Protein AF-A0AAY5F1S1-F1 (afdb_monomer)

InterPro domains:
  IPR008384 Actin-related protein 2/3 complex subunit 4 [PF05856] (1-166)
  IPR008384 Actin-related protein 2/3 complex subunit 4 [PTHR22629] (1-168)
  IPR034666 Arp2/3 complex subunit 2/4 [G3DSA:3.30.1460.20] (1-168)
  IPR034666 Arp2/3 complex subunit 2/4 [SSF69645] (3-167)

Sequence (213 aa):
MTATLRPYLNAVRATLQAALCLENFSSQVVERHNKPEVEVRSSKELLLQPVVISRNDKEKVLIEGSINSVRVSIAVKQADEIEKILCHKFMRFMMMRAENFFILRRKPVEGYDISFLITNFHTEQMYKHKLVDFVIHFMEEIDKEISEMKLAVNARARIVAEEFLKNVRFSLFQFVLHMCMLLANMLDQPHADALSSECMLVFFTAWFSPLQF

Radius of gyration: 30.88 Å; Cα contacts (8 Å, |Δi|>4): 219; chains: 1; bounding box: 72×44×84 Å

Structure (mmCIF, N/CA/C/O backbone):
data_AF-A0AAY5F1S1-F1
#
_entry.id   AF-A0AAY5F1S1-F1
#
loop_
_atom_site.group_PDB
_atom_site.id
_atom_site.type_symbol
_atom_site.label_atom_id
_atom_site.label_alt_id
_atom_site.label_comp_id
_atom_site.label_asym_id
_atom_site.label_entity_id
_atom_site.label_seq_id
_atom_site.pdbx_PDB_ins_code
_atom_site.Cartn_x
_atom_site.Cartn_y
_atom_site.Cartn_z
_atom_site.occupancy
_atom_site.B_iso_or_equiv
_atom_site.auth_seq_id
_atom_site.auth_comp_id
_atom_site.auth_asym_id
_atom_site.auth_atom_id
_atom_site.pdbx_PDB_model_num
ATOM 1 N N . MET A 1 1 ? 0.601 -11.705 18.170 1.00 49.56 1 MET A N 1
ATOM 2 C CA . MET A 1 1 ? 0.500 -11.742 16.687 1.00 49.56 1 MET A CA 1
ATOM 3 C C . MET A 1 1 ? 1.593 -10.912 15.974 1.00 49.56 1 MET A C 1
ATOM 5 O O . MET A 1 1 ? 1.426 -10.534 14.822 1.00 49.56 1 MET A O 1
ATOM 9 N N . THR A 1 2 ? 2.743 -10.655 16.612 1.00 61.66 2 THR A N 1
ATOM 10 C CA . THR A 1 2 ? 3.869 -9.853 16.077 1.00 61.66 2 THR A CA 1
ATOM 11 C C . THR A 1 2 ? 4.975 -10.689 15.418 1.00 61.66 2 THR A C 1
ATOM 13 O O . THR A 1 2 ? 5.765 -10.157 14.645 1.00 61.66 2 THR A O 1
ATOM 16 N N . ALA A 1 3 ? 5.014 -12.003 15.668 1.00 77.81 3 ALA A N 1
ATOM 17 C CA . ALA A 1 3 ? 6.085 -12.885 15.197 1.00 77.81 3 ALA A CA 1
ATOM 18 C C . ALA A 1 3 ? 6.149 -13.041 13.663 1.00 77.81 3 ALA A C 1
ATOM 20 O O . ALA A 1 3 ? 7.226 -13.251 13.119 1.00 77.81 3 ALA A O 1
ATOM 21 N N . THR A 1 4 ? 5.019 -12.899 12.957 1.00 89.50 4 THR A N 1
ATOM 22 C CA . THR A 1 4 ? 4.942 -13.106 11.497 1.00 89.50 4 THR A CA 1
ATOM 23 C C . THR A 1 4 ? 5.135 -11.833 10.671 1.00 89.50 4 THR A C 1
ATOM 25 O O . THR A 1 4 ? 5.340 -11.931 9.465 1.00 89.50 4 THR A O 1
ATOM 28 N N . LEU A 1 5 ? 5.103 -10.643 11.289 1.00 89.62 5 LEU A N 1
ATOM 29 C CA . LEU A 1 5 ? 5.231 -9.370 10.564 1.00 89.62 5 LEU A CA 1
ATOM 30 C C . LEU A 1 5 ? 6.653 -9.166 10.027 1.00 89.62 5 LEU A C 1
ATOM 32 O O . LEU A 1 5 ? 6.829 -8.874 8.851 1.00 89.62 5 LEU A O 1
ATOM 36 N N . ARG A 1 6 ? 7.675 -9.374 10.867 1.00 91.94 6 ARG A N 1
ATOM 37 C CA . ARG A 1 6 ? 9.081 -9.213 10.456 1.00 91.94 6 ARG A CA 1
ATOM 38 C C . ARG A 1 6 ? 9.475 -10.140 9.294 1.00 91.94 6 ARG A C 1
ATOM 40 O O . ARG A 1 6 ? 10.026 -9.629 8.325 1.00 91.94 6 ARG A O 1
ATOM 47 N N . PRO A 1 7 ? 9.183 -11.458 9.327 1.00 95.00 7 PRO A N 1
ATOM 48 C CA . PRO A 1 7 ? 9.450 -12.336 8.187 1.00 95.00 7 PRO A CA 1
ATOM 49 C C . PRO A 1 7 ? 8.748 -11.889 6.901 1.00 95.00 7 PRO A C 1
ATOM 51 O O . PRO A 1 7 ? 9.361 -11.908 5.838 1.00 95.00 7 PRO A O 1
ATOM 54 N N . TYR A 1 8 ? 7.495 -11.435 7.004 1.00 94.94 8 TYR A N 1
ATOM 55 C CA . TYR A 1 8 ? 6.731 -10.927 5.866 1.00 94.94 8 TYR A CA 1
ATOM 56 C C . TYR A 1 8 ? 7.378 -9.684 5.242 1.00 94.94 8 TYR A C 1
ATOM 58 O O . TYR A 1 8 ? 7.648 -9.671 4.043 1.00 94.94 8 TYR A O 1
ATOM 66 N N . LEU A 1 9 ? 7.708 -8.674 6.052 1.00 94.75 9 LEU A N 1
ATOM 67 C CA . LEU A 1 9 ? 8.363 -7.455 5.570 1.00 94.75 9 LEU A CA 1
ATOM 68 C C . LEU A 1 9 ? 9.761 -7.737 5.005 1.00 94.75 9 LEU A C 1
ATOM 70 O O . LEU A 1 9 ? 10.147 -7.137 4.006 1.00 94.75 9 LEU A O 1
ATOM 74 N N . ASN A 1 10 ? 10.503 -8.680 5.591 1.00 95.81 10 ASN A N 1
ATOM 75 C CA . ASN A 1 10 ? 11.802 -9.102 5.069 1.00 95.81 10 ASN A CA 1
ATOM 76 C C . ASN A 1 10 ? 11.678 -9.783 3.699 1.00 95.81 10 ASN A C 1
ATOM 78 O O . ASN A 1 10 ? 12.489 -9.508 2.816 1.00 95.81 10 ASN A O 1
ATOM 82 N N . ALA A 1 11 ? 10.661 -10.629 3.504 1.00 96.50 11 ALA A N 1
ATOM 83 C CA . ALA A 1 11 ? 10.382 -11.240 2.207 1.00 96.50 11 ALA A CA 1
ATOM 84 C C . ALA A 1 11 ? 10.031 -10.172 1.161 1.00 96.50 11 ALA A C 1
ATOM 86 O O . ALA A 1 11 ? 10.648 -10.135 0.099 1.00 96.50 11 ALA A O 1
ATOM 87 N N . VAL A 1 12 ? 9.125 -9.243 1.493 1.00 96.69 12 VAL A N 1
ATOM 88 C CA . VAL A 1 12 ? 8.761 -8.121 0.609 1.00 96.69 12 VAL A CA 1
ATOM 89 C C . VAL A 1 12 ? 9.987 -7.275 0.264 1.00 96.69 12 VAL A C 1
ATOM 91 O O . VAL A 1 12 ? 10.222 -6.985 -0.905 1.00 96.69 12 VAL A O 1
ATOM 94 N N . ARG A 1 13 ? 10.819 -6.935 1.254 1.00 97.25 13 ARG A N 1
ATOM 95 C CA . ARG A 1 13 ? 12.061 -6.175 1.067 1.00 97.25 13 ARG A CA 1
ATOM 96 C C . ARG A 1 13 ? 13.016 -6.867 0.097 1.00 97.25 13 ARG A C 1
ATOM 98 O O . ARG A 1 13 ? 13.505 -6.222 -0.827 1.00 97.25 13 ARG A O 1
ATOM 105 N N . ALA A 1 14 ? 13.272 -8.160 0.295 1.00 97.06 14 ALA A N 1
ATOM 106 C CA . ALA A 1 14 ? 14.166 -8.931 -0.563 1.00 97.06 14 ALA A CA 1
ATOM 107 C C . ALA A 1 14 ? 13.641 -9.001 -2.006 1.00 97.06 14 ALA A C 1
ATOM 109 O O . ALA A 1 14 ? 14.398 -8.783 -2.952 1.00 97.06 14 ALA A O 1
ATOM 110 N N . THR A 1 15 ? 12.336 -9.225 -2.183 1.00 97.12 15 THR A N 1
ATOM 111 C CA . THR A 1 15 ? 11.711 -9.260 -3.510 1.00 97.12 15 THR A CA 1
ATOM 112 C C . THR A 1 15 ? 11.733 -7.895 -4.191 1.00 97.12 15 THR A C 1
ATOM 114 O O . THR A 1 15 ? 12.053 -7.822 -5.373 1.00 97.12 15 THR A O 1
ATOM 117 N N . LEU A 1 16 ? 11.471 -6.802 -3.469 1.00 95.81 16 LEU A N 1
ATOM 118 C CA . LEU A 1 16 ? 11.573 -5.446 -4.019 1.00 95.81 16 LEU A CA 1
ATOM 119 C C . LEU A 1 16 ? 13.006 -5.098 -4.422 1.00 95.81 16 LEU A C 1
ATOM 121 O O . LEU A 1 16 ? 13.217 -4.491 -5.468 1.00 95.81 16 LEU A O 1
ATOM 125 N N . GLN A 1 17 ? 13.996 -5.507 -3.628 1.00 95.62 17 GLN A N 1
ATOM 126 C CA . GLN A 1 17 ? 15.402 -5.285 -3.953 1.00 95.62 17 GLN A CA 1
ATOM 127 C C . GLN A 1 17 ? 15.832 -6.028 -5.224 1.00 95.62 17 GLN A C 1
ATOM 129 O O . GLN A 1 17 ? 16.644 -5.496 -5.980 1.00 95.62 17 GLN A O 1
ATOM 134 N N . ALA A 1 18 ? 15.278 -7.218 -5.472 1.00 94.94 18 ALA A N 1
ATOM 135 C CA . ALA A 1 18 ? 15.490 -7.961 -6.712 1.0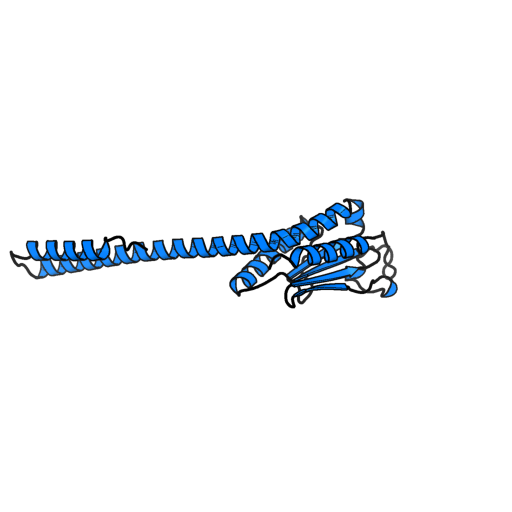0 94.94 18 ALA A CA 1
ATOM 136 C C . ALA A 1 18 ? 14.710 -7.365 -7.900 1.00 94.94 18 ALA A C 1
ATOM 138 O O . ALA A 1 18 ? 15.231 -7.319 -9.010 1.00 94.94 18 ALA A O 1
ATOM 139 N N . ALA A 1 19 ? 13.4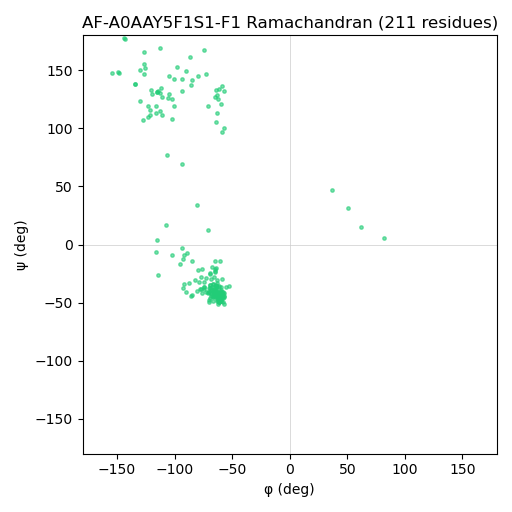82 -6.890 -7.671 1.00 94.69 19 ALA A N 1
ATOM 140 C CA . ALA A 1 19 ? 12.616 -6.344 -8.716 1.00 94.69 19 ALA A CA 1
ATOM 141 C C . ALA A 1 19 ? 13.048 -4.947 -9.196 1.00 94.69 19 ALA A C 1
ATOM 143 O O . ALA A 1 19 ? 12.872 -4.625 -10.365 1.00 94.69 19 ALA A O 1
ATOM 144 N N . LEU A 1 20 ? 13.632 -4.114 -8.326 1.00 93.94 20 LEU A N 1
ATOM 145 C CA . LEU A 1 20 ? 14.071 -2.743 -8.643 1.00 93.94 20 LEU A CA 1
ATOM 146 C C . LEU A 1 20 ? 15.430 -2.675 -9.366 1.00 93.94 20 LEU A C 1
ATOM 148 O O . LEU A 1 20 ? 16.212 -1.741 -9.172 1.00 93.94 20 LEU A O 1
ATOM 152 N N . CYS A 1 21 ? 15.711 -3.663 -10.209 1.00 93.25 21 CYS A N 1
ATOM 153 C CA . CYS A 1 21 ? 16.816 -3.658 -11.162 1.00 93.25 21 CYS A CA 1
ATOM 154 C C . CYS A 1 21 ? 16.296 -3.129 -12.503 1.00 93.25 21 CYS A C 1
ATOM 156 O O . CYS A 1 21 ? 16.111 -3.891 -13.444 1.00 93.25 21 CYS A O 1
ATOM 158 N N . LEU A 1 22 ? 15.975 -1.832 -12.527 1.00 95.00 22 LEU A N 1
ATOM 159 C CA . LEU A 1 22 ? 15.347 -1.168 -13.666 1.00 95.00 22 LEU A CA 1
ATOM 160 C C . LEU A 1 22 ? 16.383 -0.527 -14.584 1.00 95.00 22 LEU A C 1
ATOM 162 O O . LEU A 1 22 ? 17.346 0.078 -14.113 1.00 95.00 22 LEU A O 1
ATOM 166 N N . GLU A 1 23 ? 16.122 -0.594 -15.884 1.00 93.31 23 GLU A N 1
ATOM 167 C CA . GLU A 1 23 ? 16.927 0.041 -16.922 1.00 93.31 23 GLU A CA 1
ATOM 168 C C . GLU A 1 23 ? 16.053 0.925 -17.813 1.00 93.31 23 GLU A C 1
ATOM 170 O O . GLU A 1 23 ? 14.850 0.703 -17.977 1.00 93.31 23 GLU A O 1
ATOM 175 N N . ASN A 1 24 ? 16.654 1.965 -18.388 1.00 93.88 24 ASN A N 1
ATOM 176 C CA . ASN A 1 24 ? 15.950 2.817 -19.331 1.00 93.88 24 ASN A CA 1
ATOM 177 C C . ASN A 1 24 ? 15.710 2.051 -20.642 1.00 93.88 24 ASN A C 1
ATOM 179 O O . ASN A 1 24 ? 16.657 1.648 -21.314 1.00 93.88 24 ASN A O 1
ATOM 183 N N . PHE A 1 25 ? 14.439 1.870 -21.006 1.00 93.25 25 PHE A N 1
ATOM 184 C CA . PHE A 1 25 ? 14.032 1.089 -22.168 1.00 93.25 25 PHE A CA 1
ATOM 185 C C . PHE A 1 25 ? 13.044 1.872 -23.039 1.00 93.25 25 PHE A C 1
ATOM 187 O O . PHE A 1 25 ? 11.999 2.319 -22.562 1.00 93.25 25 PHE A O 1
ATOM 194 N N . SER A 1 26 ? 13.378 2.043 -24.320 1.00 91.75 26 SER A N 1
ATOM 195 C CA . SER A 1 26 ? 12.510 2.713 -25.299 1.00 91.75 26 SER A CA 1
ATOM 196 C C . SER A 1 26 ? 11.423 1.765 -25.805 1.00 91.75 26 SER A C 1
ATOM 198 O O . SER A 1 26 ? 11.674 0.576 -25.982 1.00 91.75 26 SER A O 1
ATOM 200 N N . SER A 1 27 ? 10.223 2.285 -26.072 1.00 90.62 27 SER A N 1
ATOM 201 C CA . SER A 1 27 ? 9.103 1.461 -26.532 1.00 90.62 27 SER A CA 1
ATOM 202 C C . SER A 1 27 ? 9.394 0.838 -27.898 1.00 90.62 27 SER A C 1
ATOM 204 O O . SER A 1 27 ? 9.793 1.530 -28.833 1.00 90.62 27 SER A O 1
ATOM 206 N N . GLN A 1 28 ? 9.139 -0.465 -28.028 1.00 88.75 28 GLN A N 1
ATOM 207 C CA . GLN A 1 28 ? 9.271 -1.187 -29.299 1.00 88.75 28 GLN A CA 1
ATOM 208 C C . GLN A 1 28 ? 8.074 -0.981 -30.240 1.00 88.75 28 GLN A C 1
ATOM 210 O O . GLN A 1 28 ? 8.193 -1.188 -31.443 1.00 88.75 28 GLN A O 1
ATOM 215 N N . VAL A 1 29 ? 6.913 -0.592 -29.700 1.00 88.00 29 VAL A N 1
ATOM 216 C CA . VAL A 1 29 ? 5.655 -0.491 -30.462 1.00 88.00 29 VAL A CA 1
ATOM 217 C C . VAL A 1 29 ? 5.439 0.909 -31.022 1.00 88.00 29 VAL A C 1
ATOM 219 O O . VAL A 1 29 ? 4.906 1.064 -32.117 1.00 88.00 29 VAL A O 1
ATOM 222 N N . VAL A 1 30 ? 5.823 1.940 -30.264 1.00 88.94 30 VAL A N 1
ATOM 223 C CA . VAL A 1 30 ? 5.603 3.336 -30.649 1.00 88.94 30 VAL A CA 1
ATOM 224 C C . VAL A 1 30 ? 6.936 4.067 -30.685 1.00 88.94 30 VAL A C 1
ATOM 226 O O . VAL A 1 30 ? 7.615 4.190 -29.666 1.00 88.94 30 VAL A O 1
ATOM 229 N N . GLU A 1 31 ? 7.286 4.587 -31.860 1.00 85.12 31 GLU A N 1
ATOM 230 C CA . GLU A 1 31 ? 8.543 5.302 -32.075 1.00 85.12 31 GLU A CA 1
ATOM 231 C C . GLU A 1 31 ? 8.661 6.514 -31.137 1.00 85.12 31 GLU A C 1
ATOM 233 O O . GLU A 1 31 ? 7.710 7.274 -30.974 1.00 85.12 31 GLU A O 1
ATOM 238 N N . ARG A 1 32 ? 9.845 6.720 -30.544 1.00 87.19 32 ARG A N 1
ATOM 239 C CA . ARG A 1 32 ? 10.180 7.867 -29.669 1.00 87.19 32 ARG A CA 1
ATOM 240 C C . ARG A 1 32 ? 9.346 7.988 -28.391 1.00 87.19 32 ARG A C 1
ATOM 242 O O . ARG A 1 32 ? 9.384 9.026 -27.734 1.00 87.19 32 ARG A O 1
ATOM 249 N N . HIS A 1 33 ? 8.625 6.941 -28.003 1.00 89.25 33 HIS A N 1
ATOM 250 C CA . HIS A 1 33 ? 7.946 6.888 -26.714 1.00 89.25 33 HIS A CA 1
ATOM 251 C C . HIS A 1 33 ? 8.743 6.060 -25.703 1.00 89.25 33 HIS A C 1
ATOM 253 O O . HIS A 1 33 ? 9.298 5.013 -26.025 1.00 89.25 33 HIS A O 1
ATOM 259 N N . ASN A 1 34 ? 8.731 6.503 -24.449 1.00 90.44 34 ASN A N 1
ATOM 260 C CA . ASN A 1 34 ? 9.164 5.722 -23.297 1.00 90.44 34 ASN A CA 1
ATOM 261 C C . ASN A 1 34 ? 7.980 5.639 -22.333 1.00 90.44 34 ASN A C 1
ATOM 263 O O . ASN A 1 34 ? 7.507 6.660 -21.828 1.00 90.44 34 ASN A O 1
ATOM 267 N N . LYS A 1 35 ? 7.426 4.437 -22.181 1.00 91.81 35 LYS A N 1
ATOM 268 C CA . LYS A 1 35 ? 6.250 4.172 -21.351 1.00 91.81 35 LYS A CA 1
ATOM 269 C C . LYS A 1 35 ? 6.591 3.049 -20.372 1.00 91.81 35 LYS A C 1
ATOM 271 O O . LYS A 1 35 ? 7.337 2.146 -20.743 1.00 91.81 35 LYS A O 1
ATOM 276 N N . PRO A 1 36 ? 6.032 3.063 -19.153 1.00 93.62 36 PRO A N 1
ATOM 277 C CA . PRO A 1 36 ? 6.216 1.963 -18.214 1.00 93.62 36 PRO A CA 1
ATOM 278 C C . PRO A 1 36 ? 5.601 0.678 -18.785 1.00 93.62 36 PRO A C 1
ATOM 280 O O . PRO A 1 36 ? 4.378 0.576 -18.931 1.00 93.62 36 PRO A O 1
ATOM 283 N N . GLU A 1 37 ? 6.443 -0.307 -19.103 1.00 93.06 37 GLU A N 1
ATOM 284 C CA . GLU A 1 37 ? 6.029 -1.548 -19.772 1.00 93.06 37 GLU A CA 1
ATOM 285 C C . GLU A 1 37 ? 5.044 -2.361 -18.913 1.00 93.06 37 GLU A C 1
ATOM 287 O O . GLU A 1 37 ? 4.114 -2.971 -19.441 1.00 93.06 37 GLU A O 1
ATOM 292 N N . VAL A 1 38 ? 5.144 -2.279 -17.578 1.00 93.44 38 VAL A N 1
ATOM 293 C CA . VAL A 1 38 ? 4.217 -2.950 -16.645 1.00 93.44 38 VAL A CA 1
ATOM 294 C C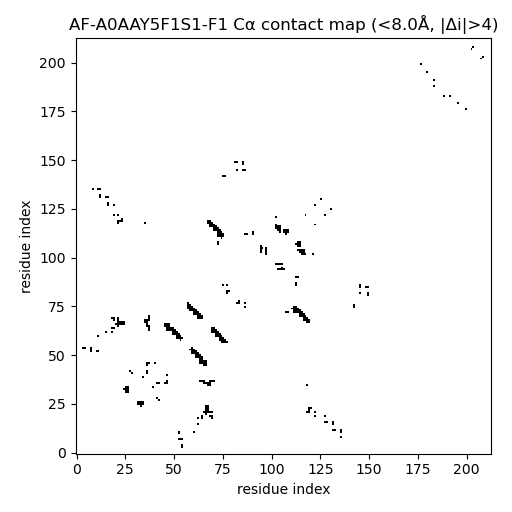 . VAL A 1 38 ? 2.765 -2.434 -16.723 1.00 93.44 38 VAL A C 1
ATOM 296 O O . VAL A 1 38 ? 1.822 -3.150 -16.362 1.00 93.44 38 VAL A O 1
ATOM 299 N N . GLU A 1 39 ? 2.550 -1.198 -17.191 1.00 92.75 39 GLU A N 1
ATOM 300 C CA . GLU A 1 39 ? 1.210 -0.627 -17.411 1.00 92.75 39 GLU A CA 1
ATOM 301 C C . GLU A 1 39 ? 0.697 -0.902 -18.826 1.00 92.75 39 GLU A C 1
ATOM 303 O O . GLU A 1 39 ? -0.480 -1.213 -18.990 1.00 92.75 39 GLU A O 1
ATOM 308 N N . VAL A 1 40 ? 1.563 -0.800 -19.842 1.00 91.44 40 VAL A N 1
ATOM 309 C CA . VAL A 1 40 ? 1.160 -0.945 -21.252 1.00 91.44 40 VAL A CA 1
ATOM 310 C C . VAL A 1 40 ? 0.974 -2.411 -21.641 1.00 91.44 40 VAL A C 1
ATOM 312 O O . VAL A 1 40 ? 0.039 -2.730 -22.373 1.00 91.44 40 VAL A O 1
ATOM 315 N N . ARG A 1 41 ? 1.832 -3.307 -21.132 1.00 89.81 41 ARG A N 1
ATOM 316 C CA . ARG A 1 41 ? 1.794 -4.762 -21.361 1.00 89.81 41 ARG A CA 1
ATOM 317 C C . ARG A 1 41 ? 1.705 -5.170 -22.841 1.00 89.81 41 ARG A C 1
ATOM 319 O O . ARG A 1 41 ? 1.111 -6.198 -23.163 1.00 89.81 41 ARG A O 1
ATOM 326 N N . SER A 1 42 ? 2.287 -4.382 -23.745 1.00 88.50 42 SER A N 1
ATOM 327 C CA . SER A 1 42 ? 2.305 -4.687 -25.181 1.00 88.50 42 SER A CA 1
ATOM 328 C C . SER A 1 42 ? 3.283 -5.806 -25.535 1.00 88.50 42 SER A C 1
ATOM 330 O O . SER A 1 42 ? 2.981 -6.635 -26.389 1.00 88.50 42 SER A O 1
ATOM 332 N N . SER A 1 43 ? 4.422 -5.839 -24.846 1.00 89.94 43 SER A N 1
ATOM 333 C CA . SER A 1 43 ? 5.525 -6.772 -25.068 1.00 89.94 43 SER A CA 1
ATOM 334 C C . SER A 1 43 ? 5.630 -7.731 -23.888 1.00 89.94 43 SER A C 1
ATOM 336 O O . SER A 1 43 ? 5.963 -7.323 -22.776 1.00 89.94 43 SER A O 1
ATOM 338 N N . LYS A 1 44 ? 5.318 -9.013 -24.103 1.00 91.06 44 LYS A N 1
ATOM 339 C CA . LYS A 1 44 ? 5.308 -10.022 -23.024 1.00 91.06 44 LYS A CA 1
ATOM 340 C C . LYS A 1 44 ? 6.715 -10.404 -22.574 1.00 91.06 44 LYS A C 1
ATOM 342 O O . LYS A 1 44 ? 6.906 -10.752 -21.419 1.00 91.06 44 LYS A O 1
ATOM 347 N N . GLU A 1 45 ? 7.681 -10.309 -23.473 1.00 92.50 45 GLU A N 1
ATOM 348 C CA . GLU A 1 45 ? 9.100 -10.568 -23.251 1.00 92.50 45 GLU A CA 1
ATOM 349 C C . GLU A 1 45 ? 9.753 -9.579 -22.275 1.00 92.50 45 GLU A C 1
ATOM 351 O O . GLU A 1 45 ? 10.771 -9.900 -21.670 1.00 92.50 45 GLU A O 1
ATOM 356 N N . LEU A 1 46 ? 9.154 -8.398 -22.090 1.00 93.12 46 LEU A N 1
ATOM 357 C CA . LEU A 1 46 ? 9.640 -7.367 -21.168 1.00 93.12 46 LEU A CA 1
ATOM 358 C C . LEU A 1 46 ? 9.016 -7.475 -19.772 1.00 93.12 46 LEU A C 1
ATOM 360 O O . LEU A 1 46 ? 9.424 -6.751 -18.859 1.00 93.12 46 LEU A O 1
ATOM 364 N N . LEU A 1 47 ? 8.010 -8.338 -19.607 1.00 94.50 47 LEU A N 1
ATOM 365 C CA . LEU A 1 47 ? 7.303 -8.540 -18.350 1.00 94.50 47 LEU A CA 1
ATOM 366 C C . LEU A 1 47 ? 7.933 -9.696 -17.577 1.00 94.50 47 LEU A C 1
ATOM 368 O O . LEU A 1 47 ? 8.148 -10.784 -18.108 1.00 94.50 47 LEU A O 1
ATOM 372 N N . LEU A 1 48 ? 8.182 -9.466 -16.293 1.00 95.00 48 LEU A N 1
ATOM 373 C CA . LEU A 1 48 ? 8.606 -10.511 -15.372 1.00 95.00 48 LEU A CA 1
ATOM 374 C C . LEU A 1 48 ? 7.385 -11.222 -14.787 1.00 95.00 48 LEU A C 1
ATOM 376 O O . LEU A 1 48 ? 6.269 -10.694 -14.782 1.00 95.00 48 LEU A O 1
ATOM 380 N N . GLN A 1 49 ? 7.606 -12.422 -14.251 1.00 94.94 49 GLN A N 1
ATOM 381 C CA . GLN A 1 49 ? 6.551 -13.172 -13.582 1.00 94.94 49 GLN A CA 1
ATOM 382 C C . GLN A 1 49 ? 6.037 -12.390 -12.358 1.00 94.94 49 GLN A C 1
ATOM 384 O O . GLN A 1 49 ? 6.835 -12.058 -11.477 1.00 94.94 49 GLN A O 1
ATOM 389 N N . PRO A 1 50 ? 4.722 -12.119 -12.256 1.00 96.12 50 PRO A N 1
ATOM 390 C CA . PRO A 1 50 ? 4.142 -11.506 -11.069 1.00 96.12 50 PRO A CA 1
ATOM 391 C C . PRO A 1 50 ? 4.340 -12.386 -9.835 1.00 96.12 50 PRO A C 1
ATOM 393 O O . PRO A 1 50 ? 4.062 -13.587 -9.872 1.00 96.12 50 PRO A O 1
ATOM 396 N N . VAL A 1 51 ? 4.770 -11.781 -8.730 1.00 97.06 51 VAL A N 1
ATOM 397 C CA . VAL A 1 51 ? 4.976 -12.467 -7.449 1.00 97.06 51 VAL A CA 1
ATOM 398 C C . VAL A 1 51 ? 4.005 -11.906 -6.420 1.00 97.06 51 VAL A C 1
ATOM 400 O O . VAL A 1 51 ? 3.889 -10.692 -6.257 1.00 97.06 51 VAL A O 1
ATOM 403 N N . VAL A 1 52 ? 3.314 -12.794 -5.706 1.00 96.75 52 VAL A N 1
ATOM 404 C CA . VAL A 1 52 ? 2.440 -12.429 -4.586 1.00 96.75 52 VAL A CA 1
ATOM 405 C C . VAL A 1 52 ? 3.061 -12.933 -3.296 1.00 96.75 52 VAL A C 1
ATOM 407 O O . VAL A 1 52 ? 3.374 -14.114 -3.170 1.00 96.75 52 VAL A O 1
ATOM 410 N N . ILE A 1 53 ? 3.214 -12.035 -2.330 1.00 96.94 53 ILE A N 1
ATOM 411 C CA . ILE A 1 53 ? 3.687 -12.352 -0.987 1.00 96.94 53 ILE A CA 1
ATOM 412 C C . ILE A 1 53 ? 2.512 -12.108 -0.054 1.00 96.94 53 ILE A C 1
ATOM 414 O O . ILE A 1 53 ? 2.043 -10.980 0.072 1.00 96.94 53 ILE A O 1
ATOM 418 N N . SER A 1 54 ? 2.017 -13.162 0.580 1.00 94.81 54 SER A N 1
ATOM 419 C CA . SER A 1 54 ? 0.897 -13.094 1.516 1.00 94.81 54 SER A CA 1
ATOM 420 C C . SER A 1 54 ? 1.370 -13.395 2.927 1.00 94.81 54 SER A C 1
ATOM 422 O O . SER A 1 54 ? 2.080 -14.375 3.152 1.00 94.81 54 SER A O 1
ATOM 424 N N . ARG A 1 55 ? 0.933 -12.583 3.888 1.00 92.62 55 ARG A N 1
ATOM 425 C CA . ARG A 1 55 ? 1.063 -12.908 5.310 1.00 92.62 55 ARG A CA 1
ATOM 426 C C . ARG A 1 55 ? -0.113 -13.757 5.780 1.00 92.62 55 ARG A C 1
ATOM 428 O O . ARG A 1 55 ? 0.096 -14.739 6.477 1.00 92.62 55 ARG A O 1
ATOM 435 N N . ASN A 1 56 ? -1.318 -13.356 5.370 1.00 90.56 56 ASN A N 1
ATOM 436 C CA . ASN A 1 56 ? -2.613 -13.982 5.643 1.00 90.56 56 ASN A CA 1
ATOM 437 C C . ASN A 1 56 ? -3.493 -13.850 4.381 1.00 90.56 56 ASN A C 1
ATOM 439 O O . ASN A 1 56 ? -3.126 -13.132 3.454 1.00 90.56 56 ASN A O 1
ATOM 443 N N . ASP A 1 57 ? -4.701 -14.418 4.377 1.00 88.56 57 ASP A N 1
ATOM 444 C CA . ASP A 1 57 ? -5.634 -14.311 3.236 1.00 88.56 57 ASP A CA 1
ATOM 445 C C . ASP A 1 57 ? 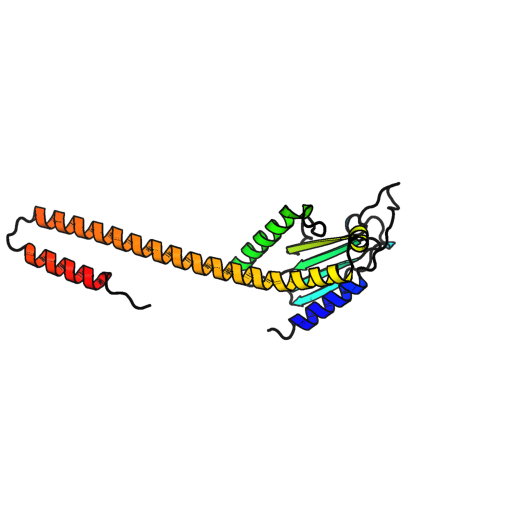-6.015 -12.861 2.879 1.00 88.56 57 ASP A C 1
ATOM 447 O O . ASP A 1 57 ? -6.298 -12.541 1.723 1.00 88.56 57 ASP A O 1
ATOM 451 N N . LYS A 1 58 ? -6.011 -11.973 3.884 1.00 88.50 58 LYS A N 1
ATOM 452 C CA . LYS A 1 58 ? -6.355 -10.548 3.744 1.00 88.50 58 LYS A CA 1
ATOM 453 C C . LYS A 1 58 ? -5.149 -9.646 3.455 1.00 88.50 58 LYS A C 1
ATOM 455 O O . LYS A 1 58 ? -5.292 -8.654 2.754 1.00 88.50 58 LYS A O 1
ATOM 460 N N . GLU A 1 59 ? -3.978 -9.975 4.002 1.00 91.88 59 GLU A N 1
ATOM 461 C CA . GLU A 1 59 ? -2.762 -9.152 3.922 1.00 91.88 59 GLU A CA 1
ATOM 462 C C . GLU A 1 59 ? -1.813 -9.735 2.875 1.00 91.88 59 GLU A C 1
ATOM 464 O O . GLU A 1 59 ? -1.193 -10.782 3.101 1.00 91.88 59 GLU A O 1
ATOM 469 N N . LYS A 1 60 ? -1.691 -9.054 1.734 1.00 95.31 60 LYS A N 1
ATOM 470 C CA . LYS A 1 60 ? -0.837 -9.492 0.626 1.00 95.31 60 LYS A CA 1
ATOM 471 C C . LYS A 1 60 ? -0.271 -8.321 -0.170 1.00 95.31 60 LYS A C 1
ATOM 473 O O . LYS A 1 60 ? -0.938 -7.304 -0.350 1.00 95.31 60 LYS A O 1
ATOM 478 N N . VAL A 1 61 ? 0.931 -8.499 -0.710 1.00 97.19 61 VAL A N 1
ATOM 479 C CA . VAL A 1 61 ? 1.545 -7.599 -1.693 1.00 97.19 61 VAL A CA 1
ATOM 480 C C . VAL A 1 61 ? 1.693 -8.332 -3.017 1.00 97.19 61 VAL A C 1
ATOM 482 O O . VAL A 1 61 ? 2.189 -9.455 -3.058 1.00 97.19 61 VAL A O 1
ATOM 485 N N . LEU A 1 62 ? 1.271 -7.689 -4.099 1.00 97.56 62 LEU A N 1
ATOM 486 C CA . LEU A 1 62 ? 1.542 -8.100 -5.472 1.00 97.56 62 LEU A CA 1
ATOM 487 C C . LEU A 1 62 ? 2.657 -7.225 -6.038 1.00 97.56 62 LEU A C 1
ATOM 489 O O . LEU A 1 62 ? 2.543 -6.000 -6.043 1.00 97.56 62 LEU A O 1
ATOM 493 N N . ILE A 1 63 ? 3.716 -7.862 -6.526 1.00 97.75 63 ILE A N 1
ATOM 494 C CA . ILE A 1 63 ? 4.848 -7.209 -7.174 1.00 97.75 63 ILE A CA 1
ATOM 495 C C . ILE A 1 63 ? 4.884 -7.681 -8.623 1.00 97.75 63 ILE A C 1
ATOM 497 O O . ILE A 1 63 ? 5.029 -8.869 -8.909 1.00 97.75 63 ILE A O 1
ATOM 501 N N . GLU A 1 64 ? 4.749 -6.732 -9.538 1.00 96.88 64 GLU A N 1
ATOM 502 C CA . GLU A 1 64 ? 4.812 -6.952 -10.976 1.00 96.88 64 GLU A CA 1
ATOM 503 C C . GLU A 1 64 ? 6.018 -6.191 -11.513 1.00 96.88 64 GLU A C 1
ATOM 505 O O . GLU A 1 64 ? 6.059 -4.961 -11.461 1.00 96.88 64 GLU A O 1
ATOM 510 N N . GLY A 1 65 ? 7.022 -6.923 -11.986 1.00 96.00 65 GLY A N 1
ATOM 511 C CA . GLY A 1 65 ? 8.235 -6.344 -12.549 1.00 96.00 65 GLY A CA 1
ATOM 512 C C . GLY A 1 65 ? 8.191 -6.282 -14.071 1.00 96.00 65 GLY A C 1
ATOM 513 O O . GLY A 1 65 ? 7.553 -7.102 -14.731 1.00 96.00 65 GLY A O 1
ATOM 514 N N . SER A 1 66 ? 8.916 -5.324 -14.625 1.00 95.94 66 SER A N 1
ATOM 515 C CA . SER A 1 66 ? 9.282 -5.251 -16.037 1.00 95.94 66 SER A CA 1
ATOM 516 C C . SER A 1 66 ? 10.692 -4.675 -16.151 1.00 95.94 66 SER A C 1
ATOM 518 O O . SER A 1 66 ? 11.284 -4.293 -15.141 1.00 95.94 66 SER A O 1
ATOM 520 N N . ILE A 1 67 ? 11.216 -4.574 -17.370 1.00 95.31 67 ILE A N 1
ATOM 521 C CA . ILE A 1 67 ? 12.556 -4.027 -17.620 1.00 95.31 67 ILE A CA 1
ATOM 522 C C . ILE A 1 67 ? 12.743 -2.576 -17.134 1.00 95.31 67 ILE A C 1
ATOM 524 O O . ILE A 1 67 ? 13.791 -2.244 -16.586 1.00 95.31 67 ILE A O 1
ATOM 528 N N . ASN A 1 68 ? 11.732 -1.713 -17.291 1.00 95.19 68 ASN A N 1
ATOM 529 C CA . ASN A 1 68 ? 11.845 -0.272 -17.011 1.00 95.19 68 ASN A CA 1
ATOM 530 C C . ASN A 1 68 ? 10.952 0.222 -15.866 1.00 95.19 68 ASN A C 1
ATOM 532 O O . ASN A 1 68 ? 11.018 1.391 -15.478 1.00 95.19 68 ASN A O 1
ATOM 536 N N . SER A 1 69 ? 10.086 -0.640 -15.332 1.00 96.12 69 SER A N 1
ATOM 537 C CA . SER A 1 69 ? 9.139 -0.264 -14.286 1.00 96.12 69 SER A CA 1
ATOM 538 C C . SER A 1 69 ? 8.704 -1.437 -13.410 1.00 96.12 69 SER A C 1
ATOM 540 O O . SER A 1 69 ? 8.581 -2.570 -13.870 1.00 96.12 69 SER A O 1
ATOM 542 N N . VAL A 1 70 ? 8.428 -1.155 -12.138 1.00 97.19 70 VAL A N 1
ATOM 543 C CA . VAL A 1 70 ? 7.835 -2.086 -11.173 1.00 97.19 70 VAL A CA 1
ATOM 544 C C . VAL A 1 70 ? 6.530 -1.500 -10.660 1.00 97.19 70 VAL A C 1
ATOM 546 O O . VAL A 1 70 ? 6.477 -0.340 -10.244 1.00 97.19 70 VAL A O 1
ATOM 549 N N . ARG A 1 71 ? 5.483 -2.321 -10.628 1.00 97.25 71 ARG A N 1
ATOM 550 C CA . ARG A 1 71 ? 4.236 -2.012 -9.935 1.00 97.25 71 ARG A CA 1
ATOM 551 C C . ARG A 1 71 ? 4.146 -2.816 -8.645 1.00 97.25 71 ARG A C 1
ATOM 553 O O . ARG A 1 71 ? 4.315 -4.032 -8.647 1.00 97.25 71 ARG A O 1
ATOM 560 N N . VAL A 1 72 ? 3.854 -2.128 -7.547 1.00 97.25 72 VAL A N 1
ATOM 561 C CA . VAL A 1 72 ? 3.711 -2.727 -6.214 1.00 97.25 72 VAL A CA 1
ATOM 562 C C . VAL A 1 72 ? 2.314 -2.419 -5.707 1.00 97.25 72 VAL A C 1
ATOM 564 O O . VAL A 1 72 ? 1.986 -1.256 -5.506 1.00 97.25 72 VAL A O 1
ATOM 567 N N . SER A 1 73 ? 1.484 -3.436 -5.511 1.00 97.38 73 SER A N 1
ATOM 568 C CA . SER A 1 73 ? 0.113 -3.278 -5.014 1.00 97.38 73 SER A CA 1
ATOM 569 C C . SER A 1 73 ? -0.032 -3.936 -3.654 1.00 97.38 73 SER A C 1
ATOM 571 O O . SER A 1 73 ? 0.378 -5.080 -3.475 1.00 97.38 73 SER A O 1
ATOM 573 N N . ILE A 1 74 ? -0.607 -3.217 -2.695 1.00 96.31 74 ILE A N 1
ATOM 574 C CA . ILE A 1 74 ? -0.666 -3.622 -1.289 1.00 96.31 74 ILE A CA 1
ATOM 575 C C . ILE A 1 74 ? -2.129 -3.748 -0.875 1.00 96.31 74 ILE A C 1
ATOM 577 O O . ILE A 1 74 ? -2.934 -2.845 -1.112 1.00 96.31 74 ILE A O 1
ATOM 581 N N . ALA A 1 75 ? -2.464 -4.888 -0.277 1.00 95.50 75 ALA A N 1
ATOM 582 C CA . ALA A 1 75 ? -3.721 -5.116 0.418 1.00 95.50 75 ALA A CA 1
ATOM 583 C C . ALA A 1 75 ? -3.467 -4.984 1.922 1.00 95.50 75 ALA A C 1
ATOM 585 O O . ALA A 1 75 ? -2.637 -5.705 2.489 1.00 95.50 75 ALA A O 1
ATOM 586 N N . VAL A 1 76 ? -4.151 -4.027 2.538 1.00 92.88 76 VAL A N 1
ATOM 587 C CA . VAL A 1 76 ? -3.995 -3.651 3.943 1.00 92.88 76 VAL A CA 1
ATOM 588 C C . VAL A 1 76 ? -4.951 -4.480 4.795 1.00 92.88 76 VAL A C 1
ATOM 590 O O . VAL A 1 76 ? -6.043 -4.863 4.369 1.00 92.88 76 VAL A O 1
ATOM 593 N N . LYS A 1 77 ? -4.553 -4.763 6.035 1.00 89.12 77 LYS A N 1
ATOM 594 C CA . LYS A 1 77 ? -5.413 -5.462 6.985 1.00 89.12 77 LYS A CA 1
ATOM 595 C C . LYS A 1 77 ? -6.664 -4.634 7.292 1.00 89.12 77 LYS A C 1
ATOM 597 O O . LYS A 1 77 ? -6.573 -3.483 7.699 1.00 89.12 77 LYS A O 1
ATOM 602 N N . GLN A 1 78 ? -7.834 -5.257 7.172 1.00 88.69 78 GLN A N 1
ATOM 603 C CA . GLN A 1 78 ? -9.118 -4.664 7.555 1.00 88.69 78 GLN A CA 1
ATOM 604 C C . GLN A 1 78 ? -9.845 -5.640 8.490 1.00 88.69 78 GLN A C 1
ATOM 606 O O . GLN A 1 78 ? -10.279 -6.721 8.059 1.00 88.69 78 GLN A O 1
ATOM 611 N N . ALA A 1 79 ? -9.909 -5.307 9.785 1.00 88.69 79 ALA A N 1
ATOM 612 C CA . ALA A 1 79 ? -10.561 -6.149 10.788 1.00 88.69 79 ALA A CA 1
ATOM 613 C C . ALA A 1 79 ? -12.071 -5.877 10.858 1.00 88.69 79 ALA A C 1
ATOM 615 O O . ALA A 1 79 ? -12.852 -6.826 10.839 1.00 88.69 79 ALA A O 1
ATOM 616 N N . ASP A 1 80 ? -12.451 -4.596 10.833 1.00 92.00 80 ASP A N 1
ATOM 617 C CA . ASP A 1 80 ? -13.823 -4.118 11.039 1.00 92.00 80 ASP A CA 1
ATOM 618 C C . ASP A 1 80 ? -14.309 -3.210 9.894 1.00 92.00 80 ASP A C 1
ATOM 620 O O . ASP A 1 80 ? -13.519 -2.669 9.115 1.00 92.00 80 ASP A O 1
ATOM 624 N N . GLU A 1 81 ? -15.620 -2.955 9.830 1.00 92.38 81 GLU A N 1
ATOM 625 C CA . GLU A 1 81 ? -16.215 -2.031 8.849 1.00 92.38 81 GLU A CA 1
ATOM 626 C C . GLU A 1 81 ? -15.694 -0.593 8.987 1.00 92.38 81 GLU A C 1
ATOM 628 O O . GLU A 1 81 ? -15.462 0.088 7.986 1.00 92.38 81 GLU A O 1
ATOM 633 N N . ILE A 1 82 ? -15.446 -0.140 10.221 1.00 92.25 82 ILE A N 1
ATOM 634 C CA . ILE A 1 82 ? -14.864 1.184 10.483 1.00 92.25 82 ILE A CA 1
ATOM 635 C C . ILE A 1 82 ? -13.462 1.270 9.872 1.00 92.25 82 ILE A C 1
ATOM 637 O O . ILE A 1 82 ? -13.158 2.237 9.175 1.00 92.25 82 ILE A O 1
ATOM 641 N N . GLU A 1 83 ? -12.622 0.251 10.071 1.00 93.50 83 GLU A N 1
ATOM 642 C CA . GLU A 1 83 ? -11.271 0.214 9.499 1.00 93.50 83 GLU A CA 1
ATOM 643 C C . GLU A 1 83 ? -11.306 0.177 7.974 1.00 93.50 83 GLU A C 1
ATOM 645 O O . GLU A 1 83 ? -10.522 0.871 7.336 1.00 93.50 83 GLU A O 1
ATOM 650 N N . LYS A 1 84 ? -12.259 -0.548 7.379 1.00 93.69 84 LYS A N 1
ATOM 651 C CA . LYS A 1 84 ? -12.465 -0.552 5.927 1.00 93.69 84 LYS A CA 1
ATOM 652 C C . LYS A 1 84 ? -12.759 0.850 5.387 1.00 93.69 84 LYS A C 1
ATOM 654 O O . LYS A 1 84 ? -12.170 1.269 4.390 1.00 93.69 84 LYS A O 1
ATOM 659 N N . ILE A 1 85 ? -13.637 1.606 6.049 1.00 94.81 85 ILE A N 1
ATOM 660 C CA . ILE A 1 85 ? -13.974 2.978 5.639 1.00 94.81 85 ILE A CA 1
ATOM 661 C C . ILE A 1 85 ? -12.785 3.924 5.852 1.00 94.81 85 ILE A C 1
ATOM 663 O O . ILE A 1 85 ? -12.507 4.754 4.980 1.00 94.81 85 ILE A O 1
ATOM 667 N N . LEU A 1 86 ? -12.087 3.808 6.985 1.00 94.88 86 LEU A N 1
ATOM 668 C CA . LEU A 1 86 ? -10.907 4.616 7.297 1.00 94.88 86 LEU A CA 1
ATOM 669 C C . LEU A 1 86 ? -9.779 4.358 6.297 1.00 94.88 86 LEU A C 1
ATOM 671 O O . LEU A 1 86 ? -9.272 5.310 5.710 1.00 94.88 86 LEU A O 1
ATOM 675 N N . CYS A 1 87 ? -9.457 3.090 6.033 1.00 94.50 87 CYS A N 1
ATOM 676 C CA . CYS A 1 87 ? -8.458 2.678 5.051 1.00 94.50 87 CYS A CA 1
ATOM 677 C C . CYS A 1 87 ? -8.801 3.237 3.665 1.00 94.50 87 CYS A C 1
ATOM 679 O O . CYS A 1 87 ? -7.998 3.955 3.074 1.00 94.50 87 CYS A O 1
ATOM 681 N N . HIS A 1 88 ? -10.034 3.032 3.188 1.00 93.56 88 HIS A N 1
ATOM 682 C CA . HIS A 1 88 ? -10.470 3.544 1.888 1.00 93.56 88 HIS A CA 1
ATOM 683 C C . HIS A 1 88 ? -10.350 5.076 1.781 1.00 93.56 88 HIS A C 1
ATOM 685 O O . HIS A 1 88 ? -9.882 5.599 0.766 1.00 93.56 88 HIS A O 1
ATOM 691 N N . LYS A 1 89 ? -10.742 5.825 2.823 1.00 93.94 89 LYS A N 1
ATOM 692 C CA . LYS A 1 89 ? -10.611 7.293 2.839 1.00 93.94 89 LYS A CA 1
ATOM 693 C C . LYS A 1 89 ? -9.151 7.741 2.897 1.00 93.94 89 LYS A C 1
ATOM 695 O O . LYS A 1 89 ? -8.796 8.680 2.186 1.00 93.94 89 LYS A O 1
ATOM 700 N N . PHE A 1 90 ? -8.323 7.076 3.698 1.00 93.88 90 PHE A N 1
ATOM 701 C CA . PHE A 1 90 ? -6.908 7.396 3.855 1.00 93.88 90 PHE A CA 1
ATOM 702 C C . PHE A 1 90 ? -6.126 7.131 2.561 1.00 93.88 90 PHE A C 1
ATOM 704 O O . PHE A 1 90 ? -5.471 8.036 2.044 1.00 93.88 90 PHE A O 1
ATOM 711 N N . MET A 1 91 ? -6.308 5.960 1.942 1.00 93.94 91 MET A N 1
ATOM 712 C CA . MET A 1 91 ? -5.698 5.644 0.64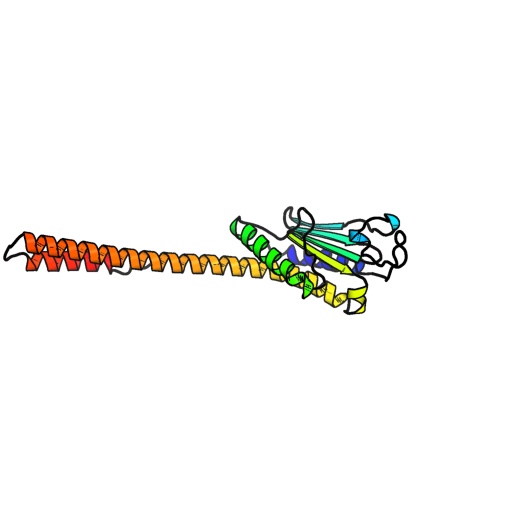4 1.00 93.94 91 MET A CA 1
ATOM 713 C C . MET A 1 91 ? -6.158 6.625 -0.439 1.00 93.94 91 MET A C 1
ATOM 715 O O . MET A 1 91 ? -5.344 7.160 -1.193 1.00 93.94 91 MET A O 1
ATOM 719 N N . ARG A 1 92 ? -7.460 6.945 -0.492 1.00 92.75 92 ARG A N 1
ATOM 720 C CA . ARG A 1 92 ? -7.991 7.941 -1.437 1.00 92.75 92 ARG A CA 1
ATOM 721 C C . ARG A 1 92 ? -7.370 9.322 -1.231 1.00 92.75 92 ARG A C 1
ATOM 723 O O . ARG A 1 92 ? -7.068 9.997 -2.212 1.00 92.75 92 ARG A O 1
ATOM 730 N N . PHE A 1 93 ? -7.165 9.742 0.015 1.00 92.75 93 PHE A N 1
ATOM 731 C CA . PHE A 1 93 ? -6.504 11.006 0.333 1.00 92.75 93 PHE A CA 1
ATOM 732 C C . PHE A 1 93 ? -5.070 11.064 -0.204 1.00 92.75 93 PHE A C 1
ATOM 734 O O . PHE A 1 93 ? -4.684 12.084 -0.782 1.00 92.75 93 PHE A O 1
ATOM 741 N N . MET A 1 94 ? -4.317 9.971 -0.067 1.00 90.44 94 MET A N 1
ATOM 742 C CA . MET A 1 94 ? -2.960 9.868 -0.605 1.00 90.44 94 MET A CA 1
ATOM 743 C C . MET A 1 94 ? -2.946 9.887 -2.135 1.00 90.44 94 MET A C 1
ATOM 745 O O . MET A 1 94 ? -2.183 10.642 -2.734 1.00 90.44 94 MET A O 1
ATOM 749 N N . MET A 1 95 ? -3.843 9.136 -2.781 1.00 89.75 95 MET A N 1
ATOM 750 C CA . MET A 1 95 ? -3.932 9.083 -4.246 1.00 89.75 95 MET A CA 1
ATOM 751 C C . MET A 1 95 ? -4.309 10.428 -4.879 1.00 89.75 95 MET A C 1
ATOM 753 O O . MET A 1 95 ? -3.821 10.753 -5.959 1.00 89.75 95 MET A O 1
ATOM 757 N N . MET A 1 96 ? -5.123 11.252 -4.206 1.00 89.75 96 MET A N 1
ATOM 758 C CA . MET A 1 96 ? -5.427 12.615 -4.673 1.00 89.75 96 MET A CA 1
ATOM 759 C C . MET A 1 96 ? -4.193 13.530 -4.707 1.00 89.75 96 MET A C 1
ATOM 761 O O . MET A 1 96 ? -4.206 14.536 -5.406 1.00 89.75 96 MET A O 1
ATOM 765 N N . ARG A 1 97 ? -3.131 13.190 -3.968 1.00 90.44 97 ARG A N 1
ATOM 766 C CA . ARG A 1 97 ? -1.867 13.940 -3.895 1.00 90.44 97 ARG A CA 1
ATOM 767 C C . ARG A 1 97 ? -0.716 13.240 -4.622 1.00 90.44 97 ARG A C 1
ATOM 769 O O . ARG A 1 97 ? 0.439 13.609 -4.425 1.00 90.44 97 ARG A O 1
ATOM 776 N N . ALA A 1 98 ? -1.024 12.276 -5.492 1.00 85.44 98 ALA A N 1
ATOM 777 C CA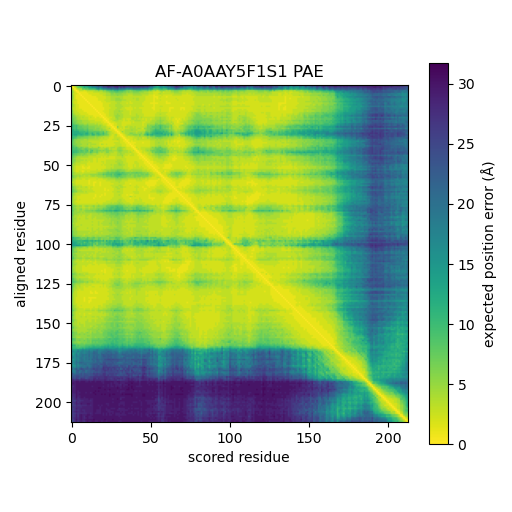 . ALA A 1 98 ? -0.033 11.522 -6.261 1.00 85.44 98 ALA A CA 1
ATOM 778 C C . ALA A 1 98 ? 0.841 12.392 -7.192 1.00 85.44 98 ALA A C 1
ATOM 780 O O . ALA A 1 98 ? 1.867 11.932 -7.666 1.00 85.44 98 ALA A O 1
ATOM 781 N N . GLU A 1 99 ? 0.481 13.653 -7.454 1.00 78.88 99 GLU A N 1
ATOM 782 C CA . GLU A 1 99 ? 1.353 14.580 -8.199 1.00 78.88 99 GLU A CA 1
ATOM 783 C C . GLU A 1 99 ? 2.579 15.004 -7.383 1.00 78.88 99 GLU A C 1
ATOM 785 O O . GLU A 1 99 ? 3.691 15.015 -7.899 1.00 78.88 99 GLU A O 1
ATOM 790 N N . ASN A 1 100 ? 2.393 15.273 -6.088 1.00 78.62 100 ASN A N 1
ATOM 791 C CA . ASN A 1 100 ? 3.496 15.563 -5.168 1.00 78.62 100 ASN A CA 1
ATOM 792 C C . ASN A 1 100 ? 4.226 14.280 -4.756 1.00 78.62 100 ASN A C 1
ATOM 794 O O . ASN A 1 100 ? 5.410 14.293 -4.432 1.00 78.62 100 ASN A O 1
ATOM 798 N N . PHE A 1 101 ? 3.497 13.166 -4.756 1.00 77.69 101 PHE A N 1
ATOM 799 C CA . PHE A 1 101 ? 4.002 11.849 -4.418 1.00 77.69 101 PHE A CA 1
ATOM 800 C C . PHE A 1 101 ? 4.142 11.012 -5.691 1.00 77.69 101 PHE A C 1
ATOM 802 O O . PHE A 1 101 ? 3.321 10.154 -6.008 1.00 77.69 101 PHE A O 1
ATOM 809 N N . PHE A 1 102 ? 5.200 11.293 -6.440 1.00 81.19 102 PHE A N 1
ATOM 810 C CA . PHE A 1 102 ? 5.376 10.870 -7.830 1.00 81.19 102 PHE A CA 1
ATOM 811 C C . PHE A 1 102 ? 5.484 9.348 -8.057 1.00 81.19 102 PHE A C 1
ATOM 813 O O . PHE A 1 102 ? 5.329 8.890 -9.186 1.00 81.19 102 PHE A O 1
ATOM 820 N N . ILE A 1 103 ? 5.701 8.545 -7.009 1.00 90.75 103 ILE A N 1
ATOM 821 C CA . ILE A 1 103 ? 5.698 7.073 -7.109 1.00 90.75 103 ILE A CA 1
ATOM 822 C C . ILE A 1 103 ? 4.305 6.449 -6.894 1.00 90.75 103 ILE A C 1
ATOM 824 O O . ILE A 1 103 ? 4.151 5.237 -7.050 1.00 90.75 103 ILE A O 1
ATOM 828 N N . LEU A 1 104 ? 3.286 7.228 -6.500 1.00 93.75 104 LEU A N 1
ATOM 829 C CA . LEU A 1 104 ? 1.931 6.713 -6.283 1.00 93.75 104 LEU A CA 1
ATOM 830 C C . LEU A 1 104 ? 1.129 6.661 -7.573 1.00 93.75 104 LEU A C 1
ATOM 832 O O . LEU A 1 104 ? 1.126 7.576 -8.395 1.00 93.75 104 LEU A O 1
ATOM 836 N N . ARG A 1 105 ? 0.340 5.599 -7.698 1.00 93.81 105 ARG A N 1
ATOM 837 C CA . ARG A 1 105 ? -0.625 5.451 -8.779 1.00 93.81 105 ARG A CA 1
ATOM 838 C C . ARG A 1 105 ? -1.932 6.147 -8.390 1.00 93.81 105 ARG A C 1
ATOM 840 O O . ARG A 1 105 ? -2.415 6.006 -7.271 1.00 93.81 105 ARG A O 1
ATOM 847 N N . ARG A 1 106 ? -2.549 6.874 -9.329 1.00 92.06 106 ARG A N 1
ATOM 848 C CA . ARG A 1 106 ? -3.824 7.599 -9.100 1.00 92.06 106 ARG A CA 1
ATOM 849 C C . ARG A 1 106 ? -5.014 6.674 -8.822 1.00 92.06 106 ARG A C 1
ATOM 851 O O . ARG A 1 106 ? -6.023 7.110 -8.275 1.00 92.06 106 ARG A O 1
ATOM 858 N N . LYS A 1 107 ? -4.915 5.421 -9.264 1.00 92.88 107 LYS A N 1
ATOM 859 C CA . LYS A 1 107 ? -5.892 4.359 -9.026 1.00 92.88 107 LYS A CA 1
ATOM 860 C C . LYS A 1 107 ? -5.143 3.090 -8.613 1.00 92.88 107 LYS A C 1
ATOM 862 O O . LYS A 1 107 ? -4.112 2.791 -9.230 1.00 92.88 107 LYS A O 1
ATOM 867 N N . PRO A 1 108 ? -5.635 2.337 -7.621 1.00 94.38 108 PRO A N 1
ATOM 868 C CA . PRO A 1 108 ? -5.040 1.064 -7.255 1.00 94.38 108 PRO A CA 1
ATOM 869 C C . PRO A 1 108 ? -5.385 -0.009 -8.297 1.00 94.38 108 PRO A C 1
ATOM 871 O O . PRO A 1 108 ? -6.211 0.203 -9.190 1.00 94.38 108 PRO A O 1
ATOM 874 N N . VAL A 1 109 ? -4.706 -1.149 -8.224 1.00 94.69 109 VAL A N 1
ATOM 875 C CA . VAL A 1 109 ? -5.090 -2.364 -8.956 1.00 94.69 109 VAL A CA 1
ATOM 876 C C . VAL A 1 109 ? -6.340 -2.967 -8.310 1.00 94.69 109 VAL A C 1
ATOM 878 O O . VAL A 1 109 ? -6.534 -2.861 -7.100 1.00 94.69 109 VAL A O 1
ATOM 881 N N . GLU A 1 110 ? -7.204 -3.590 -9.110 1.00 93.44 110 GLU A N 1
ATOM 882 C CA . GLU A 1 110 ? -8.415 -4.238 -8.602 1.00 93.44 110 GLU A CA 1
ATOM 883 C C . GLU A 1 110 ? -8.080 -5.303 -7.547 1.00 93.44 110 GLU A C 1
ATOM 885 O O . GLU A 1 110 ? -7.188 -6.130 -7.734 1.00 93.44 110 GLU A O 1
ATOM 890 N N . GLY A 1 111 ? -8.793 -5.269 -6.418 1.00 92.50 111 GLY A N 1
ATOM 891 C CA . GLY A 1 111 ? -8.554 -6.171 -5.287 1.00 92.50 111 GLY A CA 1
ATOM 892 C C . GLY A 1 111 ? -7.414 -5.757 -4.346 1.00 92.50 111 GLY A C 1
ATOM 893 O O . GLY A 1 111 ? -7.100 -6.518 -3.431 1.00 92.50 111 GLY A O 1
ATOM 894 N N . TYR A 1 112 ? -6.822 -4.576 -4.547 1.00 95.50 112 TYR A N 1
ATOM 895 C CA . TYR A 1 112 ? -5.805 -3.976 -3.679 1.00 95.50 112 TYR A CA 1
ATOM 896 C C . TYR A 1 112 ? -6.223 -2.560 -3.263 1.00 95.50 112 TYR A C 1
ATOM 898 O O . TYR A 1 112 ? -6.993 -1.897 -3.960 1.00 95.50 112 TYR A O 1
ATOM 906 N N . ASP A 1 113 ? -5.708 -2.086 -2.129 1.00 94.62 113 ASP A N 1
ATOM 907 C CA . ASP A 1 113 ? -6.115 -0.797 -1.553 1.00 94.62 113 ASP A CA 1
ATOM 908 C C . ASP A 1 113 ? -5.285 0.370 -2.104 1.00 94.62 113 ASP A C 1
ATOM 910 O O . ASP A 1 113 ? -5.790 1.481 -2.283 1.00 94.62 113 ASP A O 1
ATOM 914 N N . ILE A 1 114 ? -4.007 0.117 -2.402 1.00 95.31 114 ILE A N 1
ATOM 915 C CA . ILE A 1 114 ? -3.059 1.113 -2.904 1.00 95.31 114 ILE A CA 1
ATOM 916 C C . ILE A 1 114 ? -2.029 0.473 -3.830 1.00 95.31 114 ILE A C 1
ATOM 918 O O . ILE A 1 114 ? -1.638 -0.683 -3.650 1.00 95.31 114 ILE A O 1
ATOM 922 N N . SER A 1 115 ? -1.579 1.239 -4.823 1.00 96.38 115 SER A N 1
ATOM 923 C CA . SER A 1 115 ? -0.553 0.802 -5.766 1.00 96.38 115 SER A CA 1
ATOM 924 C C . SER A 1 115 ? 0.499 1.883 -5.987 1.00 96.38 115 SER A C 1
ATOM 926 O O . SER A 1 115 ? 0.179 3.058 -6.174 1.00 96.38 115 SER A O 1
ATOM 928 N N . PHE A 1 116 ? 1.752 1.455 -6.039 1.00 96.25 116 PHE A N 1
ATOM 929 C CA . PHE A 1 116 ? 2.908 2.247 -6.428 1.00 96.25 116 PHE A CA 1
ATOM 930 C C . PHE A 1 116 ? 3.355 1.866 -7.833 1.00 96.25 116 PHE A C 1
ATOM 932 O O . PHE A 1 116 ? 3.291 0.696 -8.216 1.00 96.25 116 PHE A O 1
ATOM 939 N N . LEU A 1 117 ? 3.834 2.856 -8.577 1.00 95.94 117 LEU A N 1
ATOM 940 C CA . LEU A 1 117 ? 4.479 2.685 -9.868 1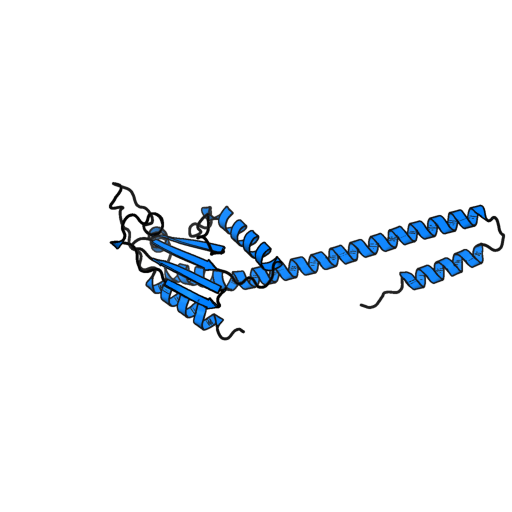.00 95.94 117 LEU A CA 1
ATOM 941 C C . LEU A 1 117 ? 5.874 3.306 -9.793 1.00 95.94 117 LEU A C 1
ATOM 943 O O . LEU A 1 117 ? 6.030 4.524 -9.712 1.00 95.94 117 LEU A O 1
ATOM 947 N N . ILE A 1 118 ? 6.893 2.454 -9.810 1.00 95.75 118 ILE A N 1
ATOM 948 C CA . ILE A 1 118 ? 8.294 2.862 -9.775 1.00 95.75 118 ILE A CA 1
ATOM 949 C C . ILE A 1 118 ? 8.874 2.659 -11.171 1.00 95.75 118 ILE A C 1
ATOM 951 O O . ILE A 1 118 ? 8.766 1.573 -11.725 1.00 95.75 118 ILE A O 1
ATOM 955 N N . THR A 1 119 ? 9.469 3.697 -11.749 1.00 95.31 119 THR A N 1
ATOM 956 C CA . THR A 1 119 ? 10.084 3.670 -13.083 1.00 95.31 119 THR A CA 1
ATOM 957 C C . THR A 1 119 ? 11.597 3.840 -12.975 1.00 95.31 119 THR A C 1
ATOM 959 O O . THR A 1 119 ? 12.110 4.218 -11.916 1.00 95.31 119 THR A O 1
ATOM 962 N N . ASN A 1 120 ? 12.313 3.607 -14.076 1.00 94.12 120 ASN A N 1
ATOM 963 C CA . ASN A 1 120 ? 13.753 3.851 -14.168 1.00 94.12 120 ASN A CA 1
ATOM 964 C C . ASN A 1 120 ? 14.119 5.304 -13.798 1.00 94.12 120 ASN A C 1
ATOM 966 O O . ASN A 1 120 ? 15.096 5.531 -13.088 1.00 94.12 120 ASN A O 1
ATOM 970 N N . PHE A 1 121 ? 13.282 6.281 -14.165 1.00 93.25 121 PHE A N 1
ATOM 971 C CA . PHE A 1 121 ? 13.498 7.690 -13.818 1.00 93.25 121 PHE A CA 1
ATOM 972 C C . PHE A 1 121 ? 13.549 7.919 -12.300 1.00 93.25 121 PHE A C 1
ATOM 974 O O . PHE A 1 121 ? 14.344 8.721 -11.816 1.00 93.25 121 PHE A O 1
ATOM 981 N N . HIS A 1 122 ? 12.743 7.186 -11.524 1.00 93.44 122 HIS A N 1
ATOM 982 C CA . HIS A 1 122 ? 12.760 7.295 -10.064 1.00 93.44 122 HIS A CA 1
ATOM 983 C C . HIS A 1 122 ? 14.042 6.707 -9.465 1.00 93.44 122 HIS A C 1
ATOM 985 O O . HIS A 1 122 ? 14.566 7.253 -8.497 1.00 93.44 122 HIS A O 1
ATOM 991 N N . THR A 1 123 ? 14.553 5.611 -10.032 1.00 91.81 123 THR A N 1
ATOM 992 C CA . THR A 1 123 ? 15.807 4.980 -9.586 1.00 91.81 123 THR A CA 1
ATOM 993 C C . THR A 1 123 ? 17.060 5.733 -10.035 1.00 91.81 123 THR A C 1
ATOM 995 O O . THR A 1 123 ? 18.112 5.573 -9.424 1.00 91.81 123 THR A O 1
ATOM 998 N N . GLU A 1 124 ? 16.956 6.558 -11.079 1.00 91.50 124 GLU A N 1
ATOM 999 C CA . GLU A 1 124 ? 18.016 7.473 -11.517 1.00 91.50 124 GLU A CA 1
ATOM 1000 C C . GLU A 1 124 ? 18.101 8.712 -10.608 1.00 91.50 124 GLU A C 1
ATOM 1002 O O . GLU A 1 124 ? 19.194 9.170 -10.283 1.00 91.50 124 GLU A O 1
ATOM 1007 N N . GLN A 1 125 ? 16.957 9.242 -10.159 1.00 91.12 125 GLN A N 1
ATOM 1008 C CA . GLN A 1 125 ? 16.896 10.428 -9.293 1.00 91.12 125 GLN A CA 1
ATOM 1009 C C . GLN A 1 125 ? 17.116 10.117 -7.807 1.00 91.12 125 GLN A C 1
ATOM 1011 O O . GLN A 1 125 ? 17.613 10.960 -7.060 1.00 91.12 125 GLN A O 1
ATOM 1016 N N . MET A 1 126 ? 16.727 8.925 -7.353 1.00 91.19 126 MET A N 1
ATOM 1017 C CA . MET A 1 126 ? 16.831 8.510 -5.957 1.00 91.19 126 MET A CA 1
ATOM 1018 C C . MET A 1 126 ? 17.487 7.149 -5.826 1.00 91.19 126 MET A C 1
ATOM 1020 O O . MET A 1 126 ? 17.300 6.248 -6.640 1.00 91.19 126 MET A O 1
ATOM 1024 N N . TYR A 1 127 ? 18.169 6.940 -4.705 1.00 92.88 127 TYR A N 1
ATOM 1025 C CA . TYR A 1 127 ? 18.753 5.643 -4.419 1.00 92.88 127 TYR A CA 1
ATOM 1026 C C . TYR A 1 127 ? 17.688 4.557 -4.238 1.00 92.88 127 TYR A C 1
ATOM 1028 O O . TYR A 1 127 ? 16.823 4.651 -3.364 1.00 92.88 127 TYR A O 1
ATOM 1036 N N . LYS A 1 128 ? 17.822 3.457 -4.988 1.00 92.88 128 LYS A N 1
ATOM 1037 C CA . LYS A 1 128 ? 16.888 2.319 -4.933 1.00 92.88 128 LYS A CA 1
ATOM 1038 C C . LYS A 1 128 ? 16.656 1.768 -3.523 1.00 92.88 128 LYS A C 1
ATOM 1040 O O . LYS A 1 128 ? 15.538 1.401 -3.188 1.00 92.88 128 LYS A O 1
ATOM 1045 N N . HIS A 1 129 ? 17.680 1.751 -2.668 1.00 94.00 129 HIS A N 1
ATOM 1046 C CA . HIS A 1 129 ? 17.538 1.257 -1.296 1.00 94.00 129 HIS A CA 1
ATOM 1047 C C . HIS A 1 129 ? 16.617 2.154 -0.455 1.00 94.00 129 HIS A C 1
ATOM 1049 O O . HIS A 1 129 ? 15.844 1.637 0.343 1.00 94.00 129 HIS A O 1
ATOM 1055 N N . LYS A 1 130 ? 16.618 3.475 -0.691 1.00 94.69 130 LYS A N 1
ATOM 1056 C CA . LYS A 1 130 ? 15.689 4.408 -0.039 1.00 94.69 130 LYS A CA 1
ATOM 1057 C C . LYS A 1 130 ? 14.257 4.222 -0.518 1.00 94.69 130 LYS A C 1
ATOM 1059 O O . LYS A 1 130 ? 13.349 4.341 0.292 1.00 94.69 130 LYS A O 1
ATOM 1064 N N . LEU A 1 131 ? 14.052 3.881 -1.791 1.00 93.69 131 LEU A N 1
ATOM 1065 C CA . LEU A 1 131 ? 12.729 3.512 -2.302 1.00 93.69 131 LEU A CA 1
ATOM 1066 C C . LEU A 1 131 ? 12.205 2.230 -1.645 1.00 93.69 131 LEU A C 1
ATOM 1068 O O . LEU A 1 131 ? 11.047 2.181 -1.239 1.00 93.69 131 LEU A O 1
ATOM 1072 N N . VAL A 1 132 ? 13.058 1.213 -1.494 1.00 95.31 132 VAL A N 1
ATOM 1073 C CA . VAL A 1 132 ? 12.690 -0.018 -0.776 1.00 95.31 132 VAL A CA 1
ATOM 1074 C C . VAL A 1 132 ? 12.354 0.292 0.682 1.00 95.31 132 VAL A C 1
ATOM 1076 O O . VAL A 1 132 ? 11.294 -0.109 1.155 1.00 95.31 132 VAL A O 1
ATOM 1079 N N . ASP A 1 133 ? 13.216 1.034 1.383 1.00 95.38 133 ASP A N 1
ATOM 1080 C CA . ASP A 1 133 ? 12.974 1.449 2.770 1.00 95.38 133 ASP A CA 1
ATOM 1081 C C . ASP A 1 133 ? 11.667 2.222 2.906 1.00 95.38 133 ASP A C 1
ATOM 1083 O O . ASP A 1 133 ? 10.900 1.966 3.828 1.00 95.38 133 ASP A O 1
ATOM 1087 N N . PHE A 1 134 ? 11.395 3.118 1.959 1.00 94.19 134 PHE A N 1
ATOM 1088 C CA . PHE A 1 134 ? 10.174 3.898 1.917 1.00 94.19 134 PHE A CA 1
ATOM 1089 C C . PHE A 1 134 ? 8.928 3.005 1.828 1.00 94.19 134 PHE A C 1
ATOM 1091 O O . PHE A 1 134 ? 7.999 3.187 2.608 1.00 94.19 134 PHE A O 1
ATOM 1098 N N . VAL A 1 135 ? 8.904 2.020 0.921 1.00 94.50 135 VAL A N 1
ATOM 1099 C CA . VAL A 1 135 ? 7.750 1.112 0.770 1.00 94.50 135 VAL A CA 1
ATOM 1100 C C . VAL A 1 135 ? 7.542 0.266 2.027 1.00 94.50 135 VAL A C 1
ATOM 1102 O O . VAL A 1 135 ? 6.407 0.101 2.469 1.00 94.50 135 VAL A O 1
ATOM 1105 N N . ILE A 1 136 ? 8.619 -0.241 2.634 1.00 95.06 136 ILE A N 1
ATOM 1106 C CA . ILE A 1 136 ? 8.523 -1.025 3.874 1.00 95.06 136 ILE A CA 1
ATOM 1107 C C . ILE A 1 136 ? 8.038 -0.157 5.036 1.00 95.06 136 ILE A C 1
ATOM 1109 O O . ILE A 1 136 ? 7.133 -0.562 5.760 1.00 95.06 136 ILE A O 1
ATOM 1113 N N . HIS A 1 137 ? 8.588 1.047 5.181 1.00 94.62 137 HIS A N 1
ATOM 1114 C CA . HIS A 1 137 ? 8.153 1.997 6.198 1.00 94.62 137 HIS A CA 1
ATOM 1115 C C . HIS A 1 137 ? 6.681 2.375 6.010 1.00 94.62 137 HIS A C 1
ATOM 1117 O O . HIS A 1 137 ? 5.912 2.367 6.964 1.00 94.62 137 HIS A O 1
ATOM 1123 N N . PHE A 1 138 ? 6.258 2.614 4.769 1.00 94.06 138 PHE A N 1
ATOM 1124 C CA . PHE A 1 138 ? 4.865 2.883 4.446 1.00 94.06 138 PHE A CA 1
ATOM 1125 C C . PHE A 1 138 ? 3.937 1.744 4.895 1.00 94.06 138 PHE A C 1
ATOM 1127 O O . PHE A 1 138 ? 2.909 2.004 5.514 1.00 94.06 138 PHE A O 1
ATOM 1134 N N . MET A 1 139 ? 4.315 0.484 4.652 1.00 92.94 139 MET A N 1
ATOM 1135 C CA . MET A 1 139 ? 3.548 -0.677 5.123 1.00 92.94 139 MET A CA 1
ATOM 1136 C C . MET A 1 139 ? 3.434 -0.743 6.652 1.00 92.94 139 MET A C 1
ATOM 1138 O O . MET A 1 139 ? 2.396 -1.156 7.157 1.00 92.94 139 MET A O 1
ATOM 1142 N N . GLU A 1 140 ? 4.473 -0.346 7.388 1.00 91.50 140 GLU A N 1
ATOM 1143 C CA . GLU A 1 140 ? 4.461 -0.339 8.857 1.00 91.50 140 GLU A CA 1
ATOM 1144 C C . GLU A 1 140 ? 3.629 0.810 9.443 1.00 91.50 140 GLU A C 1
ATOM 1146 O O . GLU A 1 140 ? 2.969 0.630 10.468 1.00 91.50 140 GLU A O 1
ATOM 1151 N N . GLU A 1 141 ? 3.657 1.986 8.814 1.00 93.50 141 GLU A N 1
ATOM 1152 C CA . GLU A 1 141 ? 2.977 3.177 9.327 1.00 93.50 141 GLU A CA 1
ATOM 1153 C C . GLU A 1 141 ? 1.472 3.178 9.043 1.00 93.50 141 GLU A C 1
ATOM 1155 O O . GLU A 1 141 ? 0.710 3.651 9.883 1.00 93.50 141 GLU A O 1
ATOM 1160 N N . ILE A 1 142 ? 1.003 2.593 7.930 1.00 92.56 142 ILE A N 1
ATOM 1161 C CA . ILE A 1 142 ? -0.443 2.531 7.636 1.00 92.56 142 ILE A CA 1
ATOM 1162 C C . ILE A 1 142 ? -1.221 1.842 8.764 1.00 92.56 142 ILE A C 1
ATOM 1164 O O . ILE A 1 142 ? -2.278 2.329 9.167 1.00 92.56 142 ILE A O 1
ATOM 1168 N N . ASP A 1 143 ? -0.716 0.717 9.273 1.00 88.38 143 ASP A N 1
ATOM 1169 C CA . ASP A 1 143 ? -1.403 -0.050 10.318 1.00 88.38 143 ASP A CA 1
ATOM 1170 C C . ASP A 1 143 ? -1.530 0.762 11.619 1.00 88.38 143 ASP A C 1
ATOM 1172 O O . ASP A 1 143 ? -2.559 0.702 12.306 1.00 88.38 143 ASP A O 1
ATOM 1176 N N . LYS A 1 144 ? -0.498 1.549 11.951 1.00 91.44 144 LYS A N 1
ATOM 1177 C CA . LYS A 1 144 ? -0.500 2.438 13.120 1.00 91.44 144 LYS A CA 1
ATOM 1178 C C . LYS A 1 144 ? -1.465 3.598 12.916 1.00 91.44 144 LYS A C 1
ATOM 1180 O O . LYS A 1 144 ? -2.339 3.801 13.752 1.00 91.44 144 LYS A O 1
ATOM 1185 N N . GLU A 1 145 ? -1.381 4.276 11.775 1.00 94.50 145 GLU A N 1
ATOM 1186 C CA . GLU A 1 145 ? -2.216 5.433 11.446 1.00 94.50 145 GLU A CA 1
ATOM 1187 C C . GLU A 1 145 ? -3.710 5.065 11.432 1.00 94.50 145 GLU A C 1
ATOM 1189 O O . GLU A 1 145 ? -4.542 5.773 11.999 1.00 94.50 145 GLU A O 1
ATOM 1194 N N . ILE A 1 146 ? -4.084 3.913 10.857 1.00 92.88 146 ILE A N 1
ATOM 1195 C CA . ILE A 1 146 ? -5.478 3.429 10.884 1.00 92.88 146 ILE A CA 1
ATOM 1196 C C . ILE A 1 146 ? -5.939 3.164 12.321 1.00 92.88 146 ILE A C 1
ATOM 1198 O O . ILE A 1 146 ? -7.069 3.515 12.683 1.00 92.88 146 ILE A O 1
ATOM 1202 N N . SER A 1 147 ? -5.072 2.578 13.147 1.00 92.00 147 SER A N 1
ATOM 1203 C CA . SER A 1 147 ? -5.372 2.307 14.555 1.00 92.00 147 SER A CA 1
ATOM 1204 C C . SER A 1 147 ? -5.560 3.605 15.350 1.00 92.00 147 SER A C 1
ATOM 1206 O O . SER A 1 147 ? -6.521 3.727 16.112 1.00 92.00 147 SER A O 1
ATOM 1208 N N . GLU A 1 148 ? -4.705 4.603 15.131 1.00 95.00 148 GLU A N 1
ATOM 1209 C CA . GLU A 1 148 ? -4.802 5.926 15.754 1.00 95.00 148 GLU A CA 1
ATOM 1210 C C . GLU A 1 148 ? -6.064 6.673 15.312 1.00 95.00 148 GLU A C 1
ATOM 1212 O O . GLU A 1 148 ? -6.817 7.173 16.153 1.00 95.00 148 GLU A O 1
ATOM 1217 N N . MET A 1 149 ? -6.379 6.668 14.012 1.00 95.25 149 MET A N 1
ATOM 1218 C CA . MET A 1 149 ? -7.619 7.245 13.489 1.00 95.25 149 MET A CA 1
ATOM 1219 C C . MET A 1 149 ? -8.858 6.596 14.116 1.00 95.25 149 MET A C 1
ATOM 1221 O O . MET A 1 149 ? -9.796 7.302 14.496 1.00 95.25 149 MET A O 1
ATOM 1225 N N . LYS A 1 150 ? -8.868 5.267 14.273 1.00 94.50 150 LYS A N 1
ATOM 1226 C CA . LYS A 1 150 ? -9.970 4.533 14.913 1.00 94.50 150 LYS A CA 1
ATOM 1227 C C . LYS A 1 150 ? -10.161 4.965 16.367 1.00 94.50 150 LYS A C 1
ATOM 1229 O O . LYS A 1 150 ? -11.283 5.271 16.776 1.00 94.50 150 LYS A O 1
ATOM 1234 N N . LEU A 1 151 ? -9.076 5.042 17.139 1.00 95.06 151 LEU A N 1
ATOM 1235 C CA . LEU A 1 151 ? -9.114 5.520 18.524 1.00 95.06 151 LEU A CA 1
ATOM 1236 C C . LEU A 1 151 ? -9.609 6.970 18.605 1.00 95.06 151 LEU A C 1
ATOM 1238 O O . LEU A 1 151 ? -10.464 7.281 19.436 1.00 95.06 151 LEU A O 1
ATOM 1242 N N . ALA A 1 152 ? -9.149 7.839 17.702 1.00 95.75 152 ALA A N 1
ATOM 1243 C CA . ALA A 1 152 ? -9.541 9.244 17.663 1.00 95.75 152 ALA A CA 1
ATOM 1244 C C . ALA A 1 152 ? -11.022 9.446 17.305 1.00 95.75 152 ALA A C 1
ATOM 1246 O O . ALA A 1 152 ? -11.649 10.389 17.795 1.00 95.75 152 ALA A O 1
ATOM 1247 N N . VAL A 1 153 ? -11.595 8.595 16.447 1.00 95.69 153 VAL A N 1
ATOM 1248 C CA . VAL A 1 153 ? -13.034 8.614 16.136 1.00 95.69 153 VAL A CA 1
ATOM 1249 C C . VAL A 1 153 ? -13.845 8.157 17.347 1.00 95.69 153 VAL A C 1
ATOM 1251 O O . VAL A 1 153 ? -14.786 8.846 17.733 1.00 95.69 153 VAL A O 1
ATOM 1254 N N . ASN A 1 154 ? -13.449 7.062 17.998 1.00 94.44 154 ASN A N 1
ATOM 1255 C CA . ASN A 1 154 ? -14.155 6.537 19.169 1.00 94.44 154 ASN A CA 1
ATOM 1256 C C . ASN A 1 154 ? -14.125 7.508 20.358 1.00 94.44 154 ASN A C 1
ATOM 1258 O O . ASN A 1 154 ? -15.144 7.716 21.015 1.00 94.44 154 ASN A O 1
ATOM 1262 N N . ALA A 1 155 ? -12.976 8.138 20.616 1.00 96.88 155 ALA A N 1
ATOM 1263 C CA . ALA A 1 155 ? -12.847 9.147 21.662 1.00 96.88 155 ALA A CA 1
ATOM 1264 C C . ALA A 1 155 ? -13.749 10.362 21.389 1.00 96.88 155 ALA A C 1
ATOM 1266 O O . ALA A 1 155 ? -14.476 10.804 22.276 1.00 96.88 155 ALA A O 1
ATOM 1267 N N . ARG A 1 156 ? -13.767 10.861 20.144 1.00 96.50 156 ARG A N 1
ATOM 1268 C CA . ARG A 1 156 ? -14.640 11.976 19.747 1.00 96.50 156 ARG A CA 1
ATOM 1269 C C . ARG A 1 156 ? -16.121 11.618 19.835 1.00 96.50 156 ARG A C 1
ATOM 1271 O O . ARG A 1 156 ? -16.896 12.422 20.338 1.00 96.50 156 ARG A O 1
ATOM 1278 N N . ALA A 1 157 ? -16.508 10.420 19.403 1.00 96.25 157 ALA A N 1
ATOM 1279 C CA . ALA A 1 157 ? -17.888 9.952 19.505 1.00 96.25 157 ALA A CA 1
ATOM 1280 C C . ALA A 1 157 ? -18.369 9.915 20.963 1.00 96.25 157 ALA A C 1
ATOM 1282 O O . ALA A 1 157 ? -19.482 10.351 21.249 1.00 96.25 157 ALA A O 1
ATOM 1283 N N . ARG A 1 158 ? -17.509 9.471 21.891 1.00 95.38 158 ARG A N 1
ATOM 1284 C CA . ARG A 1 158 ? -17.807 9.483 23.329 1.00 95.38 158 ARG A CA 1
ATOM 1285 C C . ARG A 1 158 ? -18.046 10.900 23.852 1.00 95.38 158 ARG A C 1
ATOM 1287 O O . ARG A 1 158 ? -19.077 11.138 24.467 1.00 95.38 158 ARG A O 1
ATOM 1294 N N . ILE A 1 159 ? -17.147 11.839 23.547 1.00 96.12 159 ILE A N 1
ATOM 1295 C CA . ILE A 1 159 ? -17.274 13.242 23.979 1.00 96.12 159 ILE A CA 1
ATOM 1296 C C . ILE A 1 159 ? -18.580 13.856 23.461 1.00 96.12 159 ILE A C 1
ATOM 1298 O O . ILE A 1 159 ? -19.307 14.498 24.214 1.00 96.12 159 ILE A O 1
ATOM 1302 N N . VAL A 1 160 ? -18.906 13.630 22.185 1.00 96.38 160 VAL A N 1
ATOM 1303 C CA . VAL A 1 160 ? -20.145 14.142 21.580 1.00 96.38 160 VAL A CA 1
ATOM 1304 C C . VAL A 1 160 ? -21.382 13.551 22.261 1.00 96.38 160 VAL A C 1
ATOM 1306 O O . VAL A 1 160 ? -22.330 14.283 22.535 1.00 96.38 160 VAL A O 1
ATOM 1309 N N . ALA A 1 161 ? -21.376 12.251 22.569 1.00 95.19 161 ALA A N 1
ATOM 1310 C CA . ALA A 1 161 ? -22.488 11.600 23.257 1.00 95.19 161 ALA A CA 1
ATOM 1311 C C . ALA A 1 161 ? -22.666 12.115 24.696 1.00 95.19 161 ALA A C 1
ATOM 1313 O O . ALA A 1 161 ? -23.788 12.411 25.106 1.00 95.19 161 ALA A O 1
ATOM 1314 N N . GLU A 1 162 ? -21.574 12.267 25.448 1.00 92.81 162 GLU A N 1
ATOM 1315 C CA . GLU A 1 162 ? -21.601 12.823 26.805 1.00 92.81 162 GLU A CA 1
ATOM 1316 C C . GLU A 1 162 ? -22.143 14.254 26.816 1.00 92.81 162 GLU A C 1
ATOM 1318 O O . GLU A 1 162 ? -23.002 14.586 27.632 1.00 92.81 162 GLU A O 1
ATOM 1323 N N . GLU A 1 163 ? -21.679 15.093 25.890 1.00 91.94 163 GLU A N 1
ATOM 1324 C CA . GLU A 1 163 ? -22.110 16.486 25.800 1.00 91.94 163 GLU A CA 1
ATOM 1325 C C . GLU A 1 163 ? -23.580 16.607 25.380 1.00 91.94 163 GLU A C 1
ATOM 1327 O O . GLU A 1 163 ? -24.336 17.403 25.941 1.00 91.94 163 GLU A O 1
ATOM 1332 N N . PHE A 1 164 ? -24.033 15.764 24.450 1.00 91.81 164 PHE A N 1
ATOM 1333 C CA . PHE A 1 164 ? -25.442 15.700 24.074 1.00 91.81 164 PHE A CA 1
ATOM 1334 C C . PHE A 1 164 ? -26.327 15.315 25.270 1.00 91.81 164 PHE A C 1
ATOM 1336 O O . PHE A 1 164 ? -27.314 15.994 25.556 1.00 91.81 164 PHE A O 1
ATOM 1343 N N . LEU A 1 165 ? -25.952 14.275 26.023 1.00 90.44 165 LEU A N 1
ATOM 1344 C CA . LEU A 1 165 ? -26.722 13.814 27.182 1.00 90.44 165 LEU A CA 1
ATOM 1345 C C . LEU A 1 165 ? -26.751 14.839 28.324 1.00 90.44 165 LEU A C 1
ATOM 1347 O O . LEU A 1 165 ? -27.792 14.992 28.963 1.00 90.44 165 LEU A O 1
ATOM 1351 N N . LYS A 1 166 ? -25.662 15.580 28.569 1.00 85.06 166 LYS A N 1
ATOM 1352 C CA . LYS A 1 166 ? -25.648 16.681 29.552 1.00 85.06 166 LYS A CA 1
ATOM 1353 C C . LYS A 1 166 ? -26.675 17.757 29.205 1.00 85.06 166 LYS A C 1
ATOM 1355 O O . LYS A 1 166 ? -27.464 18.151 30.062 1.00 85.06 166 LYS A O 1
ATOM 1360 N N . ASN A 1 167 ? -26.708 18.181 27.943 1.00 82.12 167 ASN A N 1
ATOM 1361 C CA . ASN A 1 167 ? -27.621 19.223 27.480 1.00 82.12 167 ASN A CA 1
ATOM 1362 C C . ASN A 1 167 ? -29.087 18.761 27.471 1.00 82.12 167 ASN A C 1
ATOM 1364 O O . ASN A 1 167 ? -29.970 19.525 27.859 1.00 82.12 167 ASN A O 1
ATOM 1368 N N . VAL A 1 168 ? -29.356 17.498 27.116 1.00 78.19 168 VAL A N 1
ATOM 1369 C CA . VAL A 1 168 ? -30.708 16.916 27.211 1.00 78.19 168 VAL A CA 1
ATOM 1370 C C . VAL A 1 168 ? -31.192 16.893 28.658 1.00 78.19 168 VAL A C 1
ATOM 1372 O O . VAL A 1 168 ? -32.324 17.293 28.927 1.00 78.19 168 VAL A O 1
ATOM 1375 N N . ARG A 1 169 ? -30.336 16.486 29.604 1.00 69.56 169 ARG A N 1
ATOM 1376 C CA . ARG A 1 169 ? -30.680 16.517 31.031 1.00 69.56 169 ARG A CA 1
ATOM 1377 C C . ARG A 1 169 ? -30.972 17.941 31.490 1.00 69.56 169 ARG A C 1
ATOM 1379 O O . ARG A 1 169 ? -32.004 18.182 32.097 1.00 69.56 169 ARG A O 1
ATOM 1386 N N . PHE A 1 170 ? -30.135 18.908 31.131 1.00 66.62 170 PHE A N 1
ATOM 1387 C CA . PHE A 1 170 ? -30.367 20.301 31.507 1.00 66.62 170 PHE A CA 1
ATOM 1388 C C . PHE A 1 170 ? -31.684 20.861 30.938 1.00 66.62 170 PHE A C 1
ATOM 1390 O O . PHE A 1 170 ? -32.457 21.492 31.656 1.00 66.62 170 PHE A O 1
ATOM 1397 N N . SER A 1 171 ? -31.990 20.569 29.671 1.00 65.25 171 SER A N 1
ATOM 1398 C CA . SER A 1 171 ? -33.235 20.991 29.018 1.00 65.25 171 SER A CA 1
ATOM 1399 C C . SER A 1 171 ? -34.480 20.385 29.672 1.00 65.25 171 SER A C 1
ATOM 1401 O O . SER A 1 171 ? -35.428 21.112 29.968 1.00 65.25 171 SER A O 1
ATOM 1403 N N . LEU A 1 172 ? -34.475 19.077 29.942 1.00 66.31 172 LEU A N 1
ATOM 1404 C CA . LEU A 1 172 ? -35.577 18.409 30.637 1.00 66.31 172 LEU A CA 1
ATOM 1405 C C . LEU A 1 172 ? -35.732 18.923 32.074 1.00 66.31 172 LEU A C 1
ATOM 1407 O O . LEU A 1 172 ? -36.862 19.076 32.530 1.00 66.31 172 LEU A O 1
ATOM 1411 N N . PHE A 1 173 ? -34.633 19.244 32.767 1.00 68.00 173 PHE A N 1
ATOM 1412 C CA . PHE A 1 173 ? -34.683 19.822 34.114 1.00 68.00 173 PHE A CA 1
ATOM 1413 C C . PHE A 1 173 ? -35.414 21.162 34.082 1.00 68.00 173 PHE A C 1
ATOM 1415 O O . PHE A 1 173 ? -36.363 21.372 34.832 1.00 68.00 173 PHE A O 1
ATOM 1422 N N . GLN A 1 174 ? -35.016 22.036 33.153 1.00 66.69 174 GLN A N 1
ATOM 1423 C CA . GLN A 1 174 ? -35.627 23.347 32.962 1.00 66.69 174 GLN A CA 1
ATOM 1424 C C . GLN A 1 174 ? -37.127 23.229 32.656 1.00 66.69 174 GLN A C 1
ATOM 1426 O O . GLN A 1 174 ? -37.933 23.992 33.185 1.00 66.69 174 GLN A O 1
ATOM 1431 N N . PHE A 1 175 ? -37.509 22.256 31.825 1.00 70.38 175 PHE A N 1
ATOM 1432 C CA . PHE A 1 175 ? -38.900 22.039 31.429 1.00 70.38 175 PHE A CA 1
ATOM 1433 C C . PHE A 1 175 ? -39.766 21.542 32.594 1.00 70.38 175 PHE A C 1
ATOM 1435 O O . PHE A 1 175 ? -40.861 22.060 32.814 1.00 70.38 175 PHE A O 1
ATOM 1442 N N . VAL A 1 176 ? -39.265 20.579 33.376 1.00 70.81 176 VAL A N 1
ATOM 1443 C CA . VAL A 1 176 ? -39.948 20.069 34.577 1.00 70.81 176 VAL A CA 1
ATOM 1444 C C . VAL A 1 176 ? -40.070 21.166 35.634 1.00 70.81 176 VAL A C 1
ATOM 1446 O O . VAL A 1 176 ? -41.144 21.344 36.204 1.00 70.81 176 VAL A O 1
ATOM 1449 N N . LEU A 1 177 ? -39.013 21.954 35.849 1.00 68.31 177 LEU A N 1
ATOM 1450 C CA . LEU A 1 177 ? -39.030 23.072 36.789 1.00 68.31 177 LEU A CA 1
ATOM 1451 C C . LEU A 1 177 ? -40.082 24.119 36.398 1.00 68.31 177 LEU A C 1
ATOM 1453 O O . LEU A 1 177 ? -40.852 24.583 37.239 1.00 68.31 177 LEU A O 1
ATOM 1457 N N . HIS A 1 178 ? -40.151 24.457 35.109 1.00 74.19 178 HIS A N 1
ATOM 1458 C CA . HIS A 1 178 ? -41.119 25.420 34.597 1.00 74.19 178 HIS A CA 1
ATOM 1459 C C . HIS A 1 178 ? -42.563 24.909 34.721 1.00 74.19 178 HIS A C 1
ATOM 1461 O O . HIS A 1 178 ? -43.449 25.664 35.119 1.00 74.19 178 HIS A O 1
ATOM 1467 N N . MET A 1 179 ? -42.796 23.617 34.462 1.00 73.44 179 MET A N 1
ATOM 1468 C CA . MET A 1 179 ? -44.104 22.986 34.660 1.00 73.44 179 MET A CA 1
ATOM 1469 C C . MET A 1 179 ? -44.522 22.928 36.133 1.00 73.44 179 MET A C 1
ATOM 1471 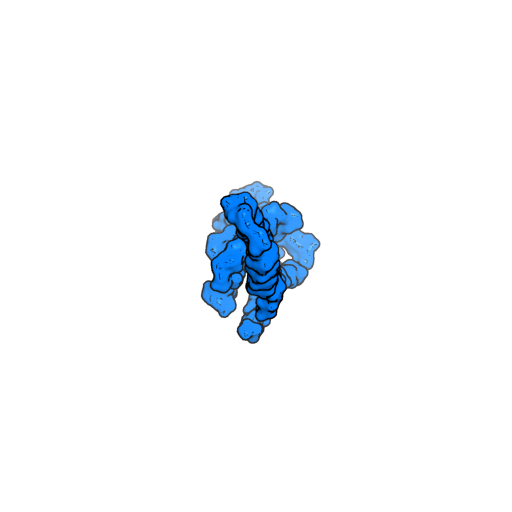O O . MET A 1 179 ? -45.677 23.219 36.434 1.00 73.44 179 MET A O 1
ATOM 1475 N N . CYS A 1 180 ? -43.602 22.627 37.057 1.00 67.25 180 CYS A N 1
ATOM 1476 C CA . CYS A 1 180 ? -43.878 22.680 38.495 1.00 67.25 180 CYS A CA 1
ATOM 1477 C C . CYS A 1 180 ? -44.242 24.095 38.963 1.00 67.25 180 CYS A C 1
ATOM 1479 O O . CYS A 1 180 ? -45.189 24.247 39.728 1.00 67.25 180 CYS A O 1
ATOM 1481 N N . MET A 1 181 ? -43.545 25.133 38.485 1.00 69.81 181 MET A N 1
ATOM 1482 C CA . MET A 1 181 ? -43.878 26.523 38.833 1.00 69.81 181 MET A CA 1
ATOM 1483 C C . MET A 1 181 ? -45.241 26.956 38.277 1.00 69.81 181 MET A C 1
ATOM 1485 O O . MET A 1 181 ? -45.999 27.636 38.963 1.00 69.81 181 MET A O 1
ATOM 1489 N N . LEU A 1 182 ? -45.589 26.532 37.059 1.00 70.00 182 LEU A N 1
ATOM 1490 C CA . LEU A 1 182 ? -46.916 26.768 36.480 1.00 70.00 182 LEU A CA 1
ATOM 1491 C C . LEU A 1 182 ? -48.024 26.054 37.267 1.00 70.00 182 LEU A C 1
ATOM 1493 O O . LEU A 1 182 ? -49.063 26.652 37.529 1.00 70.00 182 LEU A O 1
ATOM 1497 N N . LEU A 1 183 ? -47.798 24.805 37.679 1.00 65.75 183 LEU A N 1
ATOM 1498 C CA . LEU A 1 183 ? -48.730 24.053 38.525 1.00 65.75 183 LEU A CA 1
ATOM 1499 C C . LEU A 1 183 ? -48.895 24.686 39.913 1.00 65.75 183 LEU A C 1
ATOM 1501 O O . LEU A 1 183 ? -50.021 24.786 40.391 1.00 65.75 183 LEU A O 1
ATOM 1505 N N . ALA A 1 184 ? -47.808 25.153 40.532 1.00 62.19 184 ALA A N 1
ATOM 1506 C CA . ALA A 1 184 ? -47.851 25.843 41.821 1.00 62.19 184 ALA A CA 1
ATOM 1507 C C . ALA A 1 184 ? -48.667 27.146 41.746 1.00 62.19 184 ALA A C 1
ATOM 1509 O O . ALA A 1 184 ? -49.505 27.388 42.611 1.00 62.19 184 ALA A O 1
ATOM 1510 N N . ASN A 1 185 ? -48.506 27.924 40.670 1.00 61.91 185 ASN A N 1
ATOM 1511 C CA . ASN A 1 185 ? -49.284 29.146 40.436 1.00 61.91 185 ASN A CA 1
ATOM 1512 C C . ASN A 1 185 ? -50.770 28.884 40.128 1.00 61.91 185 ASN A C 1
ATOM 1514 O O . ASN A 1 185 ? -51.598 29.757 40.356 1.00 61.91 185 ASN A O 1
ATOM 1518 N N . MET A 1 186 ? -51.125 27.706 39.606 1.00 61.94 186 MET A N 1
ATOM 1519 C CA . MET A 1 186 ? -52.521 27.324 39.332 1.00 61.94 186 MET A CA 1
ATOM 1520 C C . MET A 1 186 ? -53.241 26.745 40.562 1.00 61.94 186 MET A C 1
ATOM 1522 O O . MET A 1 186 ? -54.463 26.609 40.531 1.00 61.94 186 MET A O 1
ATOM 1526 N N . LEU A 1 187 ? -52.509 26.375 41.622 1.00 58.22 187 LEU A N 1
ATOM 1527 C CA . LEU A 1 187 ? -53.055 25.704 42.809 1.00 58.22 187 LEU A CA 1
ATOM 1528 C C . LEU A 1 187 ? -53.257 26.607 44.037 1.00 58.22 187 LEU A C 1
ATOM 1530 O O . LEU A 1 187 ? -53.894 26.138 44.972 1.00 58.22 187 LEU A O 1
ATOM 1534 N N . ASP A 1 188 ? -52.774 27.855 44.047 1.00 55.19 188 ASP A N 1
ATOM 1535 C CA . ASP A 1 188 ? -53.072 28.910 45.045 1.00 55.19 188 ASP A CA 1
ATOM 1536 C C . ASP A 1 188 ? -53.237 28.407 46.506 1.00 55.19 188 ASP A C 1
ATOM 1538 O O . ASP A 1 188 ? -54.197 28.725 47.212 1.00 55.19 188 ASP A O 1
ATOM 1542 N N . GLN A 1 189 ? -52.307 27.562 46.975 1.00 50.00 189 GLN A N 1
ATOM 1543 C CA . GLN A 1 189 ? -52.324 27.012 48.335 1.00 50.00 189 GLN A CA 1
ATOM 1544 C C . GLN A 1 189 ? -51.156 27.550 49.177 1.00 50.00 189 GLN A C 1
ATOM 1546 O O . GLN A 1 189 ? -50.001 27.402 48.775 1.00 50.00 189 GLN A O 1
ATOM 1551 N N . PRO A 1 190 ? -51.405 28.049 50.407 1.00 48.66 190 PRO A N 1
ATOM 1552 C CA . PRO A 1 190 ? -50.379 28.598 51.307 1.00 48.66 190 PRO A CA 1
ATOM 1553 C C . PRO A 1 190 ? -49.420 27.544 51.909 1.00 48.66 190 PRO A C 1
ATOM 1555 O O . PRO A 1 190 ? -48.677 27.842 52.838 1.00 48.66 190 PRO A O 1
ATOM 1558 N N . HIS A 1 191 ? -49.425 26.309 51.391 1.00 48.62 191 HIS A N 1
ATOM 1559 C CA . HIS A 1 191 ? -48.513 25.215 51.757 1.00 48.62 191 HIS A CA 1
ATOM 1560 C C . HIS A 1 191 ? -47.594 24.764 50.597 1.00 48.62 191 HIS A C 1
ATOM 1562 O O . HIS A 1 191 ? -46.814 23.823 50.762 1.00 48.62 191 HIS A O 1
ATOM 1568 N N . ALA A 1 192 ? -47.646 25.426 49.432 1.00 48.31 192 ALA A N 1
ATOM 1569 C CA . ALA A 1 192 ? -46.880 25.058 48.233 1.00 48.31 192 ALA A CA 1
ATOM 1570 C C . ALA A 1 192 ? -45.350 25.253 48.361 1.00 48.31 192 ALA A C 1
ATOM 1572 O O . ALA A 1 192 ? -44.575 24.620 47.636 1.00 48.31 192 ALA A O 1
ATOM 1573 N N . ASP A 1 193 ? -44.897 26.062 49.320 1.00 49.31 193 ASP A N 1
ATOM 1574 C CA . ASP A 1 193 ? -43.475 26.372 49.522 1.00 49.31 193 ASP A CA 1
ATOM 1575 C C . ASP A 1 193 ? -42.658 25.159 50.020 1.00 49.31 193 ASP A C 1
ATOM 1577 O O . ASP A 1 193 ? -41.481 25.003 49.684 1.00 49.31 193 ASP A O 1
ATOM 1581 N N . ALA A 1 194 ? -43.286 24.238 50.759 1.00 47.75 194 ALA A N 1
ATOM 1582 C CA . ALA A 1 194 ? -42.625 23.029 51.265 1.00 47.75 194 ALA A CA 1
ATOM 1583 C C . ALA A 1 194 ? -42.519 21.923 50.197 1.00 47.75 194 ALA A C 1
ATOM 1585 O O . ALA A 1 194 ? -41.473 21.296 50.049 1.00 47.75 194 ALA A O 1
ATOM 1586 N N . LEU A 1 195 ? -43.567 21.734 49.386 1.00 47.25 195 LEU A N 1
ATOM 1587 C CA . LEU A 1 195 ? -43.576 20.746 48.299 1.00 47.25 195 LEU A CA 1
ATOM 1588 C C . LEU A 1 195 ? -42.636 21.134 47.151 1.00 47.25 195 LEU A C 1
ATOM 1590 O O . LEU A 1 195 ? -42.004 20.257 46.570 1.00 47.25 195 LEU A O 1
ATOM 1594 N N . SER A 1 196 ? -42.492 22.428 46.839 1.00 51.97 196 SER A N 1
ATOM 1595 C CA . SER A 1 196 ? -41.567 22.881 45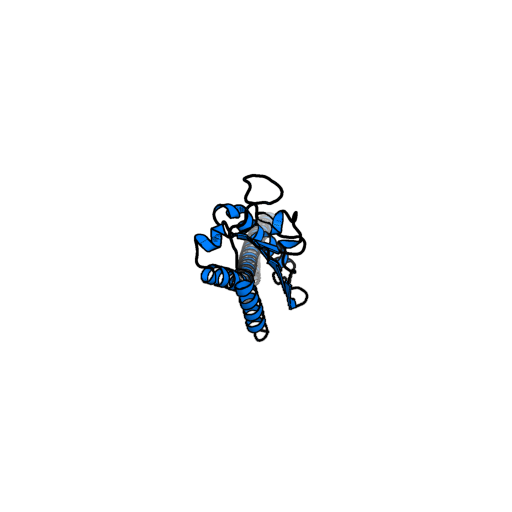.789 1.00 51.97 196 SER A CA 1
ATOM 1596 C C . SER A 1 196 ? -40.095 22.671 46.164 1.00 51.97 196 SER A C 1
ATOM 1598 O O . SER A 1 196 ? -39.298 22.282 45.308 1.00 51.97 196 SER A O 1
ATOM 1600 N N . SER A 1 197 ? -39.738 22.868 47.439 1.00 52.16 197 SER A N 1
ATOM 1601 C CA . SER A 1 197 ? -38.365 22.727 47.929 1.00 52.16 197 SER A CA 1
ATOM 1602 C C . SER A 1 197 ? -37.944 21.266 48.078 1.00 52.16 197 SER A C 1
ATOM 1604 O O . SER A 1 197 ? -36.851 20.924 47.631 1.00 52.16 197 SER A O 1
ATOM 1606 N N . GLU A 1 198 ? -38.809 20.383 48.589 1.00 53.06 198 GLU A N 1
ATOM 1607 C CA . GLU A 1 198 ? -38.525 18.943 48.670 1.00 53.06 198 GLU A CA 1
ATOM 1608 C C . GLU A 1 198 ? -38.536 18.262 47.293 1.00 53.06 198 GLU A C 1
ATOM 1610 O O . GLU A 1 198 ? -37.622 17.490 47.002 1.00 53.06 198 GLU A O 1
ATOM 1615 N N . CYS A 1 199 ? -39.481 18.583 46.392 1.00 52.12 199 CYS A N 1
ATOM 1616 C CA . CYS A 1 199 ? -39.436 18.053 45.021 1.00 52.12 199 CYS A CA 1
ATOM 1617 C C . CYS A 1 199 ? -38.199 18.544 44.268 1.00 52.12 199 CYS A C 1
ATOM 1619 O O . CYS A 1 199 ? -37.577 17.748 43.562 1.00 52.12 199 CYS A O 1
ATOM 1621 N N . MET A 1 200 ? -37.809 19.818 44.425 1.00 53.44 200 MET A N 1
ATOM 1622 C CA . MET A 1 200 ? -36.554 20.307 43.856 1.00 53.44 200 MET A CA 1
ATOM 1623 C C . MET A 1 200 ? -35.351 19.589 44.456 1.00 53.44 200 MET A C 1
ATOM 1625 O O . MET A 1 200 ? -34.498 19.177 43.685 1.00 53.44 200 MET A O 1
ATOM 1629 N N . LEU A 1 201 ? -35.274 19.389 45.776 1.00 55.38 201 LEU A N 1
ATOM 1630 C CA . LEU A 1 201 ? -34.155 18.697 46.429 1.00 55.38 201 LEU A CA 1
ATOM 1631 C C . LEU A 1 201 ? -34.052 17.229 46.010 1.00 55.38 201 LEU A C 1
ATOM 1633 O O . LEU A 1 201 ? -32.949 16.757 45.745 1.00 55.38 201 LEU A O 1
ATOM 1637 N N . VAL A 1 202 ? -35.169 16.509 45.893 1.00 56.66 202 VAL A N 1
ATOM 1638 C CA . VAL A 1 202 ? -35.187 15.110 45.433 1.00 56.66 202 VAL A CA 1
ATOM 1639 C C . VAL A 1 202 ? -34.808 15.014 43.951 1.00 56.66 202 VAL A C 1
ATOM 1641 O O . VAL A 1 202 ? -34.029 14.140 43.581 1.00 56.66 202 VAL A O 1
ATOM 1644 N N . PHE A 1 203 ? -35.251 15.947 43.100 1.00 53.25 203 PHE A N 1
ATOM 1645 C CA . PHE A 1 203 ? -34.808 15.996 41.700 1.00 53.25 203 PHE A CA 1
ATOM 1646 C C . PHE A 1 203 ? -33.345 16.434 41.556 1.00 53.25 203 PHE A C 1
ATOM 1648 O O . PHE A 1 203 ? -32.608 15.840 40.775 1.00 53.25 203 PHE A O 1
ATOM 1655 N N . PHE A 1 204 ? -32.880 17.424 42.321 1.00 51.81 204 PHE A N 1
ATOM 1656 C CA . PHE A 1 204 ? -31.480 17.853 42.311 1.00 51.81 204 PHE A CA 1
ATOM 1657 C C . PHE A 1 204 ? -30.572 16.736 42.827 1.00 51.81 204 PHE A C 1
ATOM 1659 O O . PHE A 1 204 ? -29.538 16.462 42.240 1.00 51.81 204 PHE A O 1
ATOM 1666 N N . THR A 1 205 ? -30.953 16.018 43.880 1.00 54.59 205 THR A N 1
ATOM 1667 C CA . THR A 1 205 ? -30.130 14.918 44.401 1.00 54.59 205 THR A CA 1
ATOM 1668 C C . THR A 1 205 ? -30.158 13.698 43.481 1.00 54.59 205 THR A C 1
ATOM 1670 O O . THR A 1 205 ? -29.101 13.143 43.200 1.00 54.59 205 THR A O 1
ATOM 1673 N N . ALA A 1 206 ? -31.303 13.319 42.908 1.00 54.72 206 ALA A N 1
ATOM 1674 C CA . ALA A 1 206 ? -31.406 12.192 41.973 1.00 54.72 206 ALA A CA 1
ATOM 1675 C C . ALA A 1 206 ? -30.734 12.447 40.607 1.00 54.72 206 ALA A C 1
ATOM 1677 O O . ALA A 1 206 ? -30.337 11.500 39.927 1.00 54.72 206 ALA A O 1
ATOM 1678 N N . TRP A 1 207 ? -30.589 13.710 40.187 1.00 50.78 207 TRP A N 1
ATOM 1679 C CA . TRP A 1 207 ? -30.071 14.059 38.859 1.00 50.78 207 TRP A CA 1
ATOM 1680 C C . TRP A 1 207 ? -28.728 14.799 38.864 1.00 50.78 207 TRP A C 1
ATOM 1682 O O . TRP A 1 207 ? -27.957 14.656 37.921 1.00 50.78 207 TRP A O 1
ATOM 1692 N N . PHE A 1 208 ? -28.379 15.522 39.919 1.00 46.44 208 PHE A N 1
ATOM 1693 C CA . PHE A 1 208 ? -27.051 16.124 40.080 1.00 46.44 208 PHE A CA 1
ATOM 1694 C C . PHE A 1 208 ? -26.077 15.242 40.868 1.00 46.44 208 PHE A C 1
ATOM 1696 O O . PHE A 1 208 ? -24.901 15.591 40.968 1.00 46.44 208 PHE A O 1
ATOM 1703 N N . SER A 1 209 ? -26.513 14.077 41.369 1.00 44.69 209 SER A N 1
ATOM 1704 C CA . SER A 1 209 ? -25.570 13.058 41.832 1.00 44.69 209 SER A CA 1
ATOM 1705 C C . SER A 1 209 ? -24.669 12.648 40.666 1.00 44.69 209 SER A C 1
ATOM 1707 O O . SER A 1 209 ? -25.183 12.192 39.636 1.00 44.69 209 SER A O 1
ATOM 1709 N N . PRO A 1 210 ? -23.339 12.801 40.786 1.00 46.78 210 PRO A N 1
ATOM 1710 C CA . PRO A 1 210 ? -22.428 12.242 39.812 1.00 46.78 210 PRO A CA 1
ATOM 1711 C C . PRO A 1 210 ? -22.591 10.727 39.909 1.00 46.78 210 PRO A C 1
ATOM 1713 O O . PRO A 1 210 ? -22.149 10.107 40.874 1.00 46.78 210 PRO A O 1
ATOM 1716 N N . LEU A 1 211 ? -23.264 10.122 38.930 1.00 45.69 211 LEU A N 1
ATOM 1717 C CA . LEU A 1 211 ? -23.064 8.709 38.648 1.00 45.69 211 LEU A CA 1
ATOM 1718 C C . LEU A 1 211 ? -21.568 8.570 38.362 1.00 45.69 211 LEU A C 1
ATOM 1720 O O . LEU A 1 211 ? -21.098 8.970 37.299 1.00 45.69 211 LEU A O 1
ATOM 1724 N N . GLN A 1 212 ? -20.832 8.105 39.371 1.00 40.53 212 GLN A N 1
ATOM 1725 C CA . GLN A 1 212 ? -19.480 7.596 39.228 1.00 40.53 212 GLN A CA 1
ATOM 1726 C C . GLN A 1 212 ? -19.565 6.432 38.236 1.00 40.53 212 GLN A C 1
ATOM 1728 O O . GLN A 1 212 ? -19.966 5.329 38.603 1.00 40.53 212 GLN A O 1
ATOM 1733 N N . PHE A 1 213 ? -19.273 6.722 36.972 1.00 38.91 213 PHE A N 1
ATOM 1734 C CA . PHE A 1 213 ? -18.847 5.740 35.984 1.00 38.91 213 PHE A CA 1
ATOM 1735 C C . PHE A 1 213 ? -17.335 5.852 35.825 1.00 38.91 213 PHE A C 1
ATOM 1737 O O . PHE A 1 213 ? -16.832 7.001 35.842 1.00 38.91 213 PHE A O 1
#

Secondary structure (DSSP, 8-state):
--TTHHHHHHHHHHHHHHHT-------SSSTT----HHHH---GGGBPPPEEEESSSS-EEEEEEBSSEEEEEEEPP--SHHHHHHHHHHHHHHHTTTTTSTTB-SSPPTT-SEEEEEEHHHHHHS-HHHHHHHHHHHHHHHHHHHHHHHHHHHHHHHHHHHHHHHHHHHHHHHHHHHHHHHHHHHH--TTHHHHHHHHHHHHHHHHHS----

Solvent-accessible surface area (backbone atoms only — not comparable to full-atom values): 11994 Å² total; per-residue (Å²): 137,67,82,62,53,61,60,45,53,50,50,52,49,54,50,46,64,64,46,67,66,48,41,89,55,72,42,89,88,44,86,98,40,72,63,52,49,63,78,69,60,83,55,69,90,50,47,48,80,70,44,76,52,64,80,49,101,64,29,34,38,41,40,35,29,18,51,26,13,32,38,43,31,37,26,66,82,61,90,46,73,67,48,45,54,50,50,54,52,51,42,51,57,52,30,76,43,20,82,85,39,71,46,44,34,75,62,45,54,91,95,35,65,39,26,34,45,46,40,26,70,54,51,73,77,38,62,57,68,58,54,49,51,48,56,54,50,48,64,60,47,52,62,52,51,53,53,51,52,51,51,54,50,53,54,49,52,48,54,53,51,52,54,50,52,52,52,52,52,52,50,51,50,54,51,52,52,52,50,52,53,52,51,54,71,74,59,80,50,103,66,52,73,59,57,54,51,52,53,47,49,54,50,46,53,73,64,66,50,79,78,86,122

pLDDT: mean 84.97, std 15.83, range [38.91, 97.75]

Mean predicted aligned error: 10.45 Å

Organism: Electrophorus electricus (NCBI:txid8005)

Foldseek 3Di:
DPPLLVVLLVVLLVVLVVQPQADFDADPPDPPDGDDCQVVVPDVVQWDDWDKRASDPQWIWIWTHGRWKIKIFTRADDDDPLLVVLLLVVQQVVLVVCVVVVQWDVDGDPPGRTMGMGGNVNVVVDPSSVVSVVVSVVNVVSVVVSVVVVVVVVVVVVVVVVVVVVVVLVVVVVVVLVVLVVVLVVPPDPVSVVVSVVVVVVCCCVRVPPPPD

Nearest PDB structures (foldseek):
  6dec-assembly1_F  TM=9.920E-01  e=8.384E-27  Bos taurus
  6dec-assembly2_N  TM=9.916E-01  e=6.500E-25  Bos taurus
  4xf2-assembly2_Y  TM=9.522E-01  e=7.810E-24  Bos taurus
  6w17-assembly1_F  TM=9.648E-01  e=2.105E-22  Schizosaccharomyces pombe 972h-
  6w17-assembly1_D  TM=5.642E-01  e=7.836E-04  Schizosaccharomyces pombe 972h-